Protein AF-A0A925ZBT9-F1 (afdb_monomer_lite)

Secondary structure (DSSP, 8-state):
--S---SSSS-HHHHHHHHHHHHHHHHHHIIIIIS--HHHHHHHHHHHHHHHHHHHHGGGHHHHHHHHHHHHHHHHHHHHHHHHHT----THHHHHHHHHHHHHHHHHHHHT--PPTTHHHHHHHHHHHHHHHHHHHHHHHHHHHS---HHHHHHHHHHHHHHHHHHHHHHHHHHHHTTS--S--S--S--

Structure (mmCIF, N/CA/C/O backbone):
data_AF-A0A925ZBT9-F1
#
_entry.id   AF-A0A925ZBT9-F1
#
loop_
_atom_site.group_PDB
_atom_site.id
_atom_site.type_symbol
_atom_site.label_atom_id
_atom_site.label_alt_id
_atom_site.label_comp_id
_atom_site.label_asym_id
_atom_site.label_entity_id
_atom_site.label_seq_id
_atom_site.pdbx_PDB_ins_code
_atom_site.Cartn_x
_atom_site.Cartn_y
_atom_site.Cartn_z
_atom_site.occupancy
_atom_site.B_iso_or_equiv
_atom_site.auth_seq_id
_atom_site.auth_comp_id
_atom_site.auth_asym_id
_atom_site.auth_atom_id
_atom_site.pdbx_PDB_model_num
ATOM 1 N N . MET A 1 1 ? -18.932 -15.661 3.979 1.00 35.34 1 MET A N 1
ATOM 2 C CA . MET A 1 1 ? -19.175 -15.405 5.419 1.00 35.34 1 MET A CA 1
ATOM 3 C C . MET A 1 1 ? -18.925 -13.927 5.749 1.00 35.34 1 MET A C 1
ATOM 5 O O . MET A 1 1 ? -17.814 -13.567 6.089 1.00 35.34 1 MET A O 1
ATOM 9 N N . SER A 1 2 ? -19.915 -13.043 5.580 1.00 39.94 2 SER A N 1
ATOM 10 C CA . SER A 1 2 ? -19.805 -11.594 5.912 1.00 39.94 2 SER A CA 1
ATOM 11 C C . SER A 1 2 ? -21.159 -10.988 6.358 1.00 39.94 2 SER A C 1
ATOM 13 O O . SER A 1 2 ? -21.307 -9.790 6.610 1.00 39.94 2 SER A O 1
ATOM 15 N N . LEU A 1 3 ? -22.186 -11.841 6.455 1.00 39.41 3 LEU A N 1
ATOM 16 C CA . LEU A 1 3 ? -23.592 -11.451 6.584 1.00 39.41 3 LEU A CA 1
ATOM 17 C C . LEU A 1 3 ? -24.139 -11.554 8.020 1.00 39.41 3 LEU A C 1
ATOM 19 O O . LEU A 1 3 ? -25.287 -11.205 8.249 1.00 39.41 3 LEU A O 1
ATOM 23 N N . LEU A 1 4 ? -23.319 -11.978 8.987 1.00 45.75 4 LEU A N 1
ATOM 24 C CA . LEU A 1 4 ? -23.717 -12.210 10.381 1.00 45.75 4 LEU A CA 1
ATOM 25 C C . LEU A 1 4 ? -22.779 -11.481 11.355 1.00 45.75 4 LEU A C 1
ATOM 27 O O . LEU A 1 4 ? -22.043 -12.114 12.102 1.00 45.75 4 LEU A O 1
ATOM 31 N N . ILE A 1 5 ? -22.763 -10.146 11.333 1.00 51.50 5 ILE A N 1
ATOM 32 C CA . ILE A 1 5 ? -22.058 -9.354 12.356 1.00 51.50 5 ILE A CA 1
ATOM 33 C C . ILE A 1 5 ? -23.068 -8.409 13.006 1.00 51.50 5 ILE A C 1
ATOM 35 O O . ILE A 1 5 ? -23.563 -7.472 12.378 1.00 51.50 5 ILE A O 1
ATOM 39 N N . GLY A 1 6 ? -23.420 -8.754 14.247 1.00 37.28 6 GLY A N 1
ATOM 40 C CA . GLY A 1 6 ? -24.373 -8.064 15.109 1.00 37.28 6 GLY A CA 1
ATOM 41 C C . GLY A 1 6 ? -23.876 -6.699 15.587 1.00 37.28 6 GLY A C 1
ATOM 42 O O . GLY A 1 6 ? -22.683 -6.410 15.614 1.00 37.28 6 GLY A O 1
ATOM 43 N N . LYS A 1 7 ? -24.845 -5.845 15.922 1.00 45.00 7 LYS A N 1
ATOM 44 C CA . LYS A 1 7 ? -24.680 -4.457 16.367 1.00 45.00 7 LYS A CA 1
ATOM 45 C C . LYS A 1 7 ? -23.950 -4.347 17.717 1.00 45.00 7 LYS A C 1
ATOM 47 O O . LYS A 1 7 ? -24.318 -5.041 18.655 1.00 45.00 7 LYS A O 1
ATOM 52 N N . ALA A 1 8 ? -23.097 -3.313 17.788 1.00 47.97 8 ALA A N 1
ATOM 53 C CA . ALA A 1 8 ? -22.549 -2.616 18.966 1.00 47.97 8 ALA A CA 1
ATOM 54 C C . ALA A 1 8 ? -21.347 -3.289 19.660 1.00 47.97 8 ALA A C 1
ATOM 56 O O . ALA A 1 8 ? -21.514 -3.977 20.657 1.00 47.97 8 ALA A O 1
ATOM 57 N N . ASN A 1 9 ? -20.114 -3.101 19.166 1.00 48.12 9 ASN A N 1
ATOM 58 C CA . ASN A 1 9 ? -19.293 -1.892 19.430 1.00 48.12 9 ASN A CA 1
ATOM 59 C C . ASN A 1 9 ? -18.437 -1.381 18.242 1.00 48.12 9 ASN A C 1
ATOM 61 O O . ASN A 1 9 ? -17.629 -0.462 18.393 1.00 48.12 9 ASN A O 1
ATOM 65 N N . LEU A 1 10 ? -18.617 -1.946 17.047 1.00 59.22 10 LEU A N 1
ATOM 66 C CA . LEU A 1 10 ? -18.033 -1.446 15.797 1.00 59.22 10 LEU A CA 1
ATOM 67 C C . LEU A 1 10 ? -19.082 -0.635 15.027 1.00 59.22 10 LEU A C 1
ATOM 69 O O . LEU A 1 10 ? -20.218 -1.076 14.842 1.00 59.22 10 LEU A O 1
ATOM 73 N N . GLY A 1 11 ? -18.723 0.573 14.588 1.00 71.94 11 GLY A N 1
ATOM 74 C CA . GLY A 1 11 ? -19.635 1.420 13.820 1.00 71.94 11 GLY A CA 1
ATOM 75 C C . GLY A 1 11 ? -19.997 0.780 12.475 1.00 71.94 11 GLY A C 1
ATOM 76 O O . GLY A 1 11 ? -19.139 0.205 11.813 1.00 71.94 11 GLY A O 1
ATOM 77 N N . LEU A 1 12 ? -21.246 0.935 12.022 1.00 78.56 12 LEU A N 1
ATOM 78 C CA . LEU A 1 12 ? -21.703 0.482 10.693 1.00 78.56 12 LEU A CA 1
ATOM 79 C C . LEU A 1 12 ? -20.775 0.951 9.555 1.00 78.56 12 LEU A C 1
ATOM 81 O O . LEU A 1 12 ? -20.549 0.227 8.589 1.00 78.56 12 LEU A O 1
ATOM 85 N N . GLN A 1 13 ? -20.203 2.148 9.697 1.00 82.00 13 GLN A N 1
ATOM 86 C CA . GLN A 1 13 ? -19.224 2.698 8.761 1.00 82.00 13 GLN A CA 1
ATOM 87 C C . GLN A 1 13 ? -17.921 1.881 8.713 1.00 82.00 13 GLN A C 1
ATOM 89 O O . GLN A 1 13 ? -17.405 1.652 7.624 1.00 82.00 13 GLN A O 1
ATOM 94 N N . ASP A 1 14 ? -17.421 1.393 9.855 1.00 86.81 14 ASP A N 1
ATOM 95 C CA . ASP A 1 14 ? -16.216 0.551 9.922 1.00 86.81 14 ASP A CA 1
ATOM 96 C C . ASP A 1 14 ? -16.414 -0.758 9.155 1.00 86.81 14 ASP A C 1
ATOM 98 O O . ASP A 1 14 ? -15.591 -1.130 8.319 1.00 86.81 14 ASP A O 1
ATOM 102 N N . LEU A 1 15 ? -17.554 -1.413 9.390 1.00 88.00 15 LEU A N 1
ATOM 103 C CA . LEU A 1 15 ? -17.909 -2.665 8.728 1.00 88.00 15 LEU A CA 1
ATOM 104 C C . LEU A 1 15 ? -18.068 -2.484 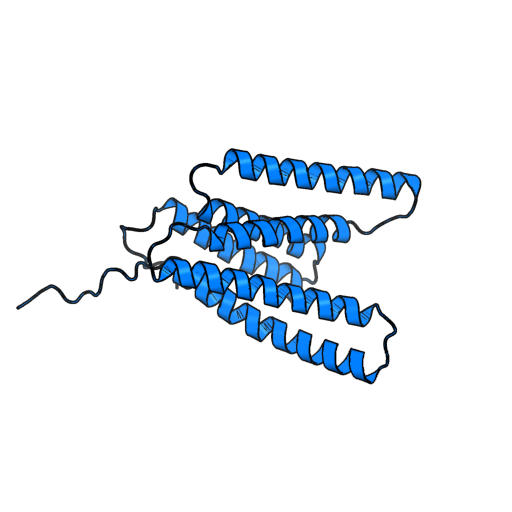7.219 1.00 88.00 15 LEU A C 1
ATOM 106 O O . LEU A 1 15 ? -17.611 -3.327 6.448 1.00 88.00 15 LEU A O 1
ATOM 110 N N . ASN A 1 16 ? -18.690 -1.388 6.786 1.00 90.12 16 ASN A N 1
ATOM 111 C CA . ASN A 1 16 ? -18.841 -1.093 5.365 1.00 90.12 16 ASN A CA 1
ATOM 112 C C . ASN A 1 16 ? -17.486 -0.831 4.697 1.00 90.12 16 ASN A C 1
ATOM 114 O O . ASN A 1 16 ? -17.240 -1.361 3.616 1.00 90.12 16 ASN A O 1
ATOM 118 N N . LEU A 1 17 ? -16.587 -0.087 5.351 1.00 92.50 17 LEU A N 1
ATOM 119 C CA . LEU A 1 17 ? -15.226 0.139 4.853 1.00 92.50 17 LEU A CA 1
ATOM 120 C C . LEU A 1 17 ? -14.410 -1.157 4.809 1.00 92.50 17 LEU A C 1
ATOM 122 O O . LEU A 1 17 ? -13.694 -1.383 3.840 1.00 92.50 17 LEU A O 1
ATOM 126 N N . LEU A 1 18 ? -14.544 -2.041 5.803 1.00 93.81 18 LEU A N 1
ATOM 127 C CA . LEU A 1 18 ? -13.900 -3.357 5.777 1.00 93.81 18 LEU A CA 1
ATOM 128 C C . LEU A 1 18 ? -14.396 -4.202 4.598 1.00 93.81 18 LEU A C 1
ATOM 130 O O . LEU A 1 18 ? -13.587 -4.743 3.847 1.00 93.81 18 LEU A O 1
ATOM 134 N N . LYS A 1 19 ? -15.717 -4.305 4.416 1.00 94.25 19 LYS A N 1
ATOM 135 C CA . LYS A 1 19 ? -16.311 -5.061 3.302 1.00 94.25 19 LYS A CA 1
ATOM 136 C C . LYS A 1 19 ? -15.866 -4.506 1.954 1.00 94.25 19 LYS A C 1
ATOM 138 O O . LYS A 1 19 ? -15.517 -5.284 1.073 1.00 94.25 19 LYS A O 1
ATOM 143 N N . LEU A 1 20 ? -15.841 -3.180 1.820 1.00 95.69 20 LEU A N 1
ATOM 144 C CA . LEU A 1 20 ? -15.348 -2.506 0.624 1.00 95.69 20 LEU A CA 1
ATOM 145 C C . LEU A 1 20 ? -13.866 -2.813 0.381 1.00 95.69 20 LEU A C 1
ATOM 147 O O . LEU A 1 20 ? -13.509 -3.173 -0.734 1.00 95.69 20 LEU A O 1
ATOM 151 N N . GLY A 1 21 ? -13.024 -2.730 1.415 1.00 96.00 21 GLY A N 1
ATOM 152 C CA . GLY A 1 21 ? -11.598 -3.047 1.324 1.00 96.00 21 GLY A CA 1
ATOM 153 C C . GLY A 1 21 ? -11.356 -4.476 0.841 1.00 96.00 21 GLY A C 1
ATOM 154 O O . GLY A 1 21 ? -10.643 -4.670 -0.134 1.00 96.00 21 GLY A O 1
ATOM 155 N N . LEU A 1 22 ? -12.021 -5.463 1.448 1.00 96.25 22 LEU A N 1
ATOM 156 C CA . LEU A 1 22 ? -11.909 -6.874 1.049 1.00 96.25 22 LEU A CA 1
ATOM 157 C C . LEU A 1 22 ? -12.433 -7.135 -0.368 1.00 96.25 22 LEU A C 1
ATOM 159 O O . LEU A 1 22 ? -11.843 -7.914 -1.112 1.00 96.25 22 LEU A O 1
ATOM 163 N N . PHE A 1 23 ? -13.537 -6.491 -0.748 1.00 97.31 23 PHE A N 1
ATOM 164 C CA . PHE A 1 23 ? -14.084 -6.602 -2.098 1.00 97.31 23 PHE A CA 1
ATOM 165 C C . PHE A 1 23 ? -13.114 -6.038 -3.142 1.00 97.31 23 PHE A C 1
ATOM 167 O O . PHE A 1 23 ? -12.828 -6.702 -4.135 1.00 97.31 23 PHE A O 1
ATOM 174 N N . LEU A 1 24 ? -12.562 -4.848 -2.892 1.00 97.12 24 LEU A N 1
ATOM 175 C CA . LEU A 1 24 ? -11.559 -4.233 -3.761 1.00 97.12 24 LEU A CA 1
ATOM 176 C C . LEU A 1 24 ? -10.281 -5.074 -3.838 1.00 97.12 24 LEU A C 1
ATOM 178 O O . LEU A 1 24 ? -9.733 -5.207 -4.926 1.00 97.12 24 LEU A O 1
ATOM 182 N N . THR A 1 25 ? -9.843 -5.684 -2.732 1.00 96.50 25 THR A N 1
ATOM 183 C CA . THR A 1 25 ? -8.711 -6.623 -2.727 1.00 96.50 25 THR A CA 1
ATOM 184 C C . THR A 1 25 ? -8.982 -7.810 -3.643 1.00 96.50 25 THR A C 1
ATOM 186 O O . THR A 1 25 ? -8.157 -8.132 -4.487 1.00 96.50 25 THR A O 1
ATOM 189 N N . CYS A 1 26 ? -10.164 -8.421 -3.540 1.00 95.75 26 CYS A N 1
ATOM 190 C CA . CYS A 1 26 ? -10.541 -9.541 -4.399 1.00 95.75 26 CYS A CA 1
ATOM 191 C C . CYS A 1 26 ? -10.560 -9.146 -5.885 1.00 95.75 26 CYS A C 1
ATOM 193 O O . CYS A 1 26 ? -10.084 -9.905 -6.726 1.00 95.75 26 CYS A O 1
ATOM 195 N N . LEU A 1 27 ? -11.054 -7.947 -6.214 1.00 96.25 27 LEU A N 1
ATOM 196 C CA . LEU A 1 27 ? -10.990 -7.423 -7.581 1.00 96.25 27 LEU A CA 1
ATOM 197 C C . LEU A 1 27 ? -9.548 -7.167 -8.040 1.00 96.25 27 LEU A C 1
ATOM 199 O O . LEU A 1 27 ? -9.210 -7.491 -9.176 1.00 96.25 27 LEU A O 1
ATOM 203 N N . ALA A 1 28 ? -8.700 -6.615 -7.170 1.00 95.69 28 ALA A N 1
ATOM 204 C CA . ALA A 1 28 ? -7.293 -6.367 -7.466 1.00 95.69 28 ALA A CA 1
ATOM 205 C C . ALA A 1 28 ? -6.546 -7.678 -7.756 1.00 95.69 28 ALA A C 1
ATOM 207 O O . ALA A 1 28 ? -5.864 -7.77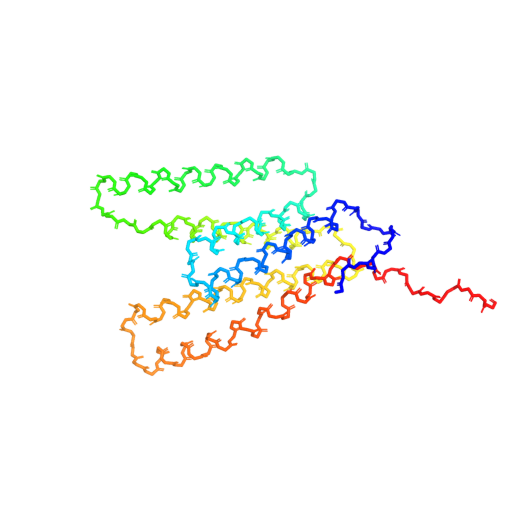9 -8.778 1.00 95.69 28 ALA A O 1
ATOM 208 N N . ASP A 1 29 ? -6.745 -8.699 -6.919 1.00 93.94 29 ASP A N 1
ATOM 209 C CA . ASP A 1 29 ? -6.189 -10.041 -7.112 1.00 93.94 29 ASP A CA 1
ATOM 210 C C . ASP A 1 29 ? -6.649 -10.659 -8.427 1.00 93.94 29 ASP A C 1
ATOM 212 O O . ASP A 1 29 ? -5.849 -11.234 -9.160 1.00 93.94 29 ASP A O 1
ATOM 216 N N . LEU A 1 30 ? -7.935 -10.524 -8.753 1.00 93.38 30 LEU A N 1
ATOM 217 C CA . LEU A 1 30 ? -8.506 -11.035 -9.994 1.00 93.38 30 LEU A CA 1
ATOM 218 C C . LEU A 1 30 ? -7.838 -10.361 -11.205 1.00 93.38 30 LEU A C 1
ATOM 220 O O . LEU A 1 30 ? -7.413 -11.043 -12.140 1.00 93.38 30 LEU A O 1
ATOM 224 N N . CYS A 1 31 ? -7.654 -9.038 -11.162 1.00 92.88 31 CYS A N 1
ATOM 225 C CA . CYS A 1 31 ? -6.927 -8.305 -12.197 1.00 92.88 31 CYS A CA 1
ATOM 226 C C . CYS A 1 31 ? -5.465 -8.752 -12.331 1.00 92.88 31 CYS A C 1
ATOM 228 O O . CYS A 1 31 ? -5.001 -8.915 -13.459 1.00 92.88 31 CYS A O 1
ATOM 230 N N . LEU A 1 32 ? -4.740 -8.945 -11.223 1.00 90.69 32 LEU A N 1
ATOM 231 C CA . LEU A 1 32 ? -3.321 -9.321 -11.261 1.00 90.69 32 LEU A CA 1
ATOM 232 C C . LEU A 1 32 ? -3.097 -10.783 -11.650 1.00 90.69 32 LEU A C 1
ATOM 234 O O . LEU A 1 32 ? -2.242 -11.061 -12.485 1.00 90.69 32 LEU A O 1
ATOM 238 N N . ILE A 1 33 ? -3.838 -11.711 -11.046 1.00 89.75 33 ILE A N 1
ATOM 239 C CA . ILE A 1 33 ? -3.582 -13.151 -11.158 1.00 89.75 33 ILE A CA 1
ATOM 240 C C . ILE A 1 33 ? -4.272 -13.740 -12.388 1.00 89.75 33 ILE A C 1
ATOM 242 O O . ILE A 1 33 ? -3.657 -14.521 -13.108 1.00 89.75 33 ILE A O 1
ATOM 246 N N . LEU A 1 34 ? -5.540 -13.390 -12.636 1.00 90.06 34 LEU A N 1
ATOM 247 C CA . LEU A 1 34 ? -6.327 -14.012 -13.708 1.00 90.06 34 LEU A CA 1
ATOM 248 C C . LEU A 1 34 ? -6.247 -13.237 -15.020 1.00 90.06 34 LEU A C 1
ATOM 250 O O . LEU A 1 34 ? -6.108 -13.847 -16.077 1.00 90.06 34 LEU A O 1
ATOM 254 N N . PHE A 1 35 ? -6.319 -11.907 -14.966 1.00 89.88 35 PHE A N 1
ATOM 255 C CA . PHE A 1 35 ? -6.296 -11.082 -16.178 1.00 89.88 35 PHE A CA 1
ATOM 256 C C . PHE A 1 35 ? -4.916 -10.530 -16.540 1.00 89.88 35 PHE A C 1
ATOM 258 O O . PHE A 1 35 ? -4.785 -9.909 -17.593 1.00 89.88 35 PHE A O 1
ATOM 265 N N . ASN A 1 36 ? -3.898 -10.726 -15.693 1.00 89.25 36 ASN A N 1
ATOM 266 C CA . ASN A 1 36 ? -2.543 -10.189 -15.874 1.00 89.25 36 ASN A CA 1
ATOM 267 C C . ASN A 1 36 ? -2.519 -8.671 -16.192 1.00 89.25 36 ASN A C 1
ATOM 269 O O . ASN A 1 36 ? -1.639 -8.157 -16.881 1.00 89.25 36 ASN A O 1
ATOM 273 N N . CYS A 1 37 ? -3.520 -7.937 -15.697 1.00 90.94 37 CYS A N 1
ATOM 274 C CA . CYS A 1 37 ? -3.722 -6.510 -15.934 1.00 90.94 37 CYS A CA 1
ATOM 275 C C . CYS A 1 37 ? -3.030 -5.694 -14.833 1.00 90.94 37 CYS A C 1
ATOM 277 O O . CYS A 1 37 ? -3.689 -5.064 -14.000 1.00 90.94 37 CYS A O 1
ATOM 279 N N . LEU A 1 38 ? -1.693 -5.713 -14.834 1.00 90.81 38 LEU A N 1
ATOM 280 C CA . LEU A 1 38 ? -0.829 -5.144 -13.787 1.00 90.81 38 LEU A CA 1
ATOM 281 C C . LEU A 1 38 ? -1.191 -3.705 -13.353 1.00 90.81 38 LEU A C 1
ATOM 283 O O . LEU A 1 38 ? -1.435 -3.507 -12.160 1.00 90.81 38 LEU A O 1
ATOM 287 N N . PRO A 1 39 ? -1.310 -2.706 -14.256 1.00 92.31 39 PRO A N 1
ATOM 288 C CA . PRO A 1 39 ? -1.610 -1.329 -13.849 1.00 92.31 39 PRO A CA 1
ATOM 289 C C . PRO A 1 39 ? -2.956 -1.192 -13.129 1.00 92.31 39 PRO A C 1
ATOM 291 O O . PRO A 1 39 ? -3.064 -0.472 -12.139 1.00 92.31 39 PRO A O 1
ATOM 294 N N . HIS A 1 40 ? -3.975 -1.920 -13.594 1.00 93.69 40 HIS A N 1
ATOM 295 C CA . HIS A 1 40 ? -5.318 -1.886 -13.017 1.00 93.69 40 HIS A CA 1
ATOM 296 C C . HIS A 1 40 ? -5.348 -2.546 -11.639 1.00 93.69 40 HIS A C 1
ATOM 298 O O . HIS A 1 40 ? -5.945 -2.000 -10.714 1.00 93.69 40 HIS A O 1
ATOM 304 N N . GLY A 1 41 ? -4.665 -3.683 -11.482 1.00 95.12 41 GLY A N 1
ATOM 305 C CA . GLY A 1 41 ? -4.557 -4.359 -10.191 1.00 95.12 41 GLY A CA 1
ATOM 306 C C . GLY A 1 41 ? -3.854 -3.496 -9.142 1.00 95.12 41 GLY A C 1
ATOM 307 O O . GLY A 1 41 ? -4.380 -3.325 -8.044 1.00 95.12 41 GLY A O 1
ATOM 308 N N . ILE A 1 42 ? -2.723 -2.866 -9.485 1.00 95.31 42 ILE A N 1
ATOM 309 C CA . ILE A 1 42 ? -2.016 -1.963 -8.558 1.00 95.31 42 ILE A CA 1
ATOM 310 C C . ILE A 1 42 ? -2.862 -0.719 -8.248 1.00 95.31 42 ILE A C 1
ATOM 312 O O . ILE A 1 42 ? -2.944 -0.305 -7.092 1.00 95.31 42 ILE A O 1
ATOM 316 N N . ALA A 1 43 ? -3.552 -0.145 -9.238 1.00 95.81 43 ALA A N 1
ATOM 317 C CA . ALA A 1 43 ? -4.456 0.982 -9.008 1.00 95.81 43 ALA A CA 1
ATOM 318 C C . ALA A 1 43 ? -5.610 0.619 -8.052 1.00 95.81 43 ALA A C 1
ATOM 320 O O . ALA A 1 43 ? -5.929 1.394 -7.147 1.00 95.81 43 ALA A O 1
ATOM 321 N N . LEU A 1 44 ? -6.201 -0.572 -8.195 1.00 97.06 44 LEU A N 1
ATOM 322 C CA . LEU A 1 44 ? -7.197 -1.086 -7.251 1.00 97.06 44 LEU A CA 1
ATOM 323 C C . LEU A 1 44 ? -6.594 -1.280 -5.857 1.00 97.06 44 LEU A C 1
ATOM 325 O O . LEU A 1 44 ? -7.215 -0.893 -4.868 1.00 97.06 44 LEU A O 1
ATOM 329 N N . PHE A 1 45 ? -5.363 -1.783 -5.760 1.00 97.00 45 PHE A N 1
ATOM 330 C CA . PHE A 1 45 ? -4.663 -1.890 -4.483 1.00 97.00 45 PHE A CA 1
ATOM 331 C C . PHE A 1 45 ? -4.409 -0.531 -3.818 1.00 97.00 45 PHE A C 1
ATOM 333 O O . PHE A 1 45 ? -4.535 -0.424 -2.599 1.00 97.00 45 PHE A O 1
ATOM 340 N N . CYS A 1 46 ? -4.166 0.546 -4.569 1.00 97.06 46 CYS A N 1
ATOM 341 C CA . CYS A 1 46 ? -4.149 1.895 -3.993 1.00 97.06 46 CYS A CA 1
ATOM 342 C C . CYS A 1 46 ? -5.488 2.229 -3.313 1.00 97.06 46 CYS A C 1
ATOM 344 O O . CYS A 1 46 ? -5.504 2.713 -2.179 1.00 97.06 46 CYS A O 1
ATOM 346 N N . LEU A 1 47 ? -6.618 1.921 -3.962 1.00 97.19 47 LEU A N 1
ATOM 347 C CA . LEU A 1 47 ? -7.952 2.136 -3.386 1.00 97.19 47 LEU A CA 1
ATOM 348 C C . LEU A 1 47 ? -8.192 1.272 -2.141 1.00 97.19 47 LEU A C 1
ATOM 350 O O . LEU A 1 47 ? -8.761 1.764 -1.163 1.00 97.19 47 LEU A O 1
ATOM 354 N N . VAL A 1 48 ? -7.716 0.023 -2.134 1.00 97.25 48 VAL A N 1
ATOM 355 C CA . VAL A 1 48 ? -7.730 -0.857 -0.951 1.00 97.25 48 VAL A CA 1
ATOM 356 C C . VAL A 1 48 ? -7.019 -0.182 0.222 1.00 97.25 48 VAL A C 1
ATOM 358 O O . VAL A 1 48 ? -7.596 -0.039 1.302 1.00 97.25 48 VAL A O 1
ATOM 361 N N . GLN A 1 49 ? -5.790 0.299 0.016 1.00 97.12 49 GLN A N 1
ATOM 362 C CA . GLN A 1 49 ? -4.986 0.890 1.090 1.00 97.12 49 GLN A CA 1
ATOM 363 C C . GLN A 1 49 ? -5.546 2.226 1.589 1.00 97.12 49 GLN A C 1
ATOM 365 O O . GLN A 1 49 ? -5.491 2.516 2.791 1.00 97.12 49 GLN A O 1
ATOM 370 N N . ILE A 1 50 ? -6.144 3.026 0.703 1.00 95.50 50 ILE A N 1
ATOM 371 C CA . ILE A 1 50 ? -6.884 4.234 1.090 1.00 95.50 50 ILE A CA 1
ATOM 372 C C . ILE A 1 50 ? -8.093 3.848 1.946 1.00 95.50 50 ILE A C 1
ATOM 374 O O . ILE A 1 50 ? -8.291 4.428 3.014 1.00 95.50 50 ILE A O 1
ATOM 378 N N . THR A 1 51 ? -8.858 2.834 1.535 1.00 94.81 51 THR A N 1
ATOM 379 C CA . THR A 1 51 ? -10.031 2.344 2.275 1.00 94.81 51 THR A CA 1
ATOM 380 C C . THR A 1 51 ? -9.647 1.869 3.677 1.00 94.81 51 THR A C 1
ATOM 382 O O . THR A 1 51 ? -10.273 2.276 4.658 1.00 94.81 51 THR A O 1
ATOM 385 N N . TYR A 1 52 ? -8.567 1.092 3.808 1.00 94.06 52 TYR A N 1
ATOM 386 C CA . TYR A 1 52 ? -8.048 0.686 5.117 1.00 94.06 52 TYR A CA 1
ATOM 387 C C . TYR A 1 52 ? -7.556 1.871 5.950 1.00 94.06 52 TYR A C 1
ATOM 389 O O . TYR A 1 52 ? -7.854 1.956 7.140 1.00 94.06 52 TYR A O 1
ATOM 397 N N . SER A 1 53 ? -6.869 2.837 5.342 1.00 92.56 53 SER A N 1
ATOM 398 C CA . SER A 1 53 ? -6.436 4.042 6.057 1.00 92.56 53 SER A CA 1
ATOM 399 C C . SER A 1 53 ? -7.626 4.835 6.606 1.00 92.56 53 SER A C 1
ATOM 401 O O . SER A 1 53 ? -7.603 5.252 7.768 1.00 92.56 53 SER A O 1
ATOM 403 N N . LEU A 1 54 ? -8.682 5.013 5.803 1.00 90.88 54 LEU A N 1
ATOM 404 C CA . LEU A 1 54 ? -9.925 5.679 6.209 1.00 90.88 54 LEU A CA 1
ATOM 405 C C . LEU A 1 54 ? -10.589 4.960 7.380 1.00 90.88 54 LEU A C 1
ATOM 407 O O . LEU A 1 54 ? -10.982 5.613 8.348 1.00 90.88 54 LEU A O 1
ATOM 411 N N . ARG A 1 55 ? -10.642 3.627 7.316 1.00 90.38 55 ARG A N 1
ATOM 412 C CA . ARG A 1 55 ? -11.194 2.779 8.372 1.00 90.38 55 ARG A CA 1
ATOM 413 C C . ARG A 1 55 ? -10.527 3.052 9.728 1.00 90.38 55 ARG A C 1
ATOM 415 O O . ARG A 1 55 ? -11.215 3.208 10.730 1.00 90.38 55 ARG A O 1
ATOM 422 N N . TYR A 1 56 ? -9.201 3.194 9.763 1.00 86.50 56 TYR A N 1
ATOM 423 C CA . TYR A 1 56 ? -8.446 3.278 11.023 1.00 86.50 56 TYR A CA 1
ATOM 424 C C . TYR A 1 56 ? -8.333 4.687 11.621 1.00 86.50 56 TYR A C 1
ATOM 426 O O . TYR A 1 56 ? -8.115 4.824 12.828 1.00 86.50 56 TYR A O 1
ATOM 434 N N . LYS A 1 57 ? -8.430 5.743 10.802 1.00 74.94 57 LYS A N 1
ATOM 435 C CA . LYS A 1 57 ? -8.066 7.117 11.210 1.00 74.94 57 LYS A CA 1
ATOM 436 C C . LYS A 1 57 ? -9.249 7.996 11.634 1.00 74.94 57 LYS A C 1
ATOM 438 O O . LYS A 1 57 ? -9.013 9.081 12.165 1.00 74.94 57 LYS A O 1
ATOM 443 N N . GLY A 1 58 ? -10.492 7.543 11.447 1.00 67.56 58 GLY A N 1
ATOM 444 C CA . GLY A 1 58 ? -11.703 8.164 12.002 1.00 67.56 58 GLY A CA 1
ATOM 445 C C . GLY A 1 58 ? -11.899 9.645 11.639 1.00 67.56 58 GLY A C 1
ATOM 446 O O . GLY A 1 58 ? -12.470 9.966 10.606 1.00 67.56 58 GLY A O 1
ATOM 447 N N . THR A 1 59 ? -11.456 10.565 12.501 1.00 60.44 59 THR A N 1
ATOM 448 C CA . THR A 1 59 ? -11.799 12.002 12.462 1.00 60.44 59 THR A CA 1
ATOM 449 C C . THR A 1 59 ? -10.955 12.853 11.507 1.00 60.44 59 THR A C 1
ATOM 451 O O . THR A 1 59 ? -11.397 13.919 11.090 1.00 60.44 59 THR A O 1
ATOM 454 N N . HIS A 1 60 ? -9.754 12.408 11.122 1.00 74.12 60 HIS A N 1
ATOM 455 C CA . HIS A 1 60 ? -8.840 13.178 10.256 1.00 74.12 60 HIS A CA 1
ATOM 456 C C . HIS A 1 60 ? -8.807 12.672 8.802 1.00 74.12 60 HIS A C 1
ATOM 458 O O . HIS A 1 60 ? -7.773 12.731 8.130 1.00 74.12 60 HIS A O 1
ATOM 464 N N . THR A 1 61 ? -9.934 12.157 8.307 1.00 81.31 61 THR A N 1
ATOM 465 C CA . THR A 1 61 ? -10.071 11.550 6.970 1.00 81.31 61 THR A CA 1
ATOM 466 C C . THR A 1 61 ? -9.819 12.543 5.839 1.00 81.31 61 THR A C 1
ATOM 468 O O . THR A 1 61 ? -9.067 12.230 4.922 1.00 81.31 61 THR A O 1
ATOM 471 N N . ILE A 1 62 ? -10.346 13.769 5.927 1.00 85.38 62 ILE A N 1
ATOM 472 C CA . ILE A 1 62 ? -10.170 14.792 4.879 1.00 85.38 62 ILE A CA 1
ATOM 473 C C . ILE A 1 62 ? -8.694 15.168 4.704 1.00 85.38 62 ILE A C 1
ATOM 475 O O . ILE A 1 62 ? -8.207 15.247 3.578 1.00 85.38 62 ILE A O 1
ATOM 479 N N . LEU A 1 63 ? -7.961 15.377 5.804 1.00 88.31 63 LEU A N 1
ATOM 480 C CA . LEU A 1 63 ? -6.538 15.726 5.743 1.00 88.31 63 LEU A CA 1
ATOM 481 C C . LEU A 1 63 ? -5.711 14.590 5.126 1.00 88.31 63 LEU A C 1
ATOM 483 O O . LEU A 1 63 ? -4.812 14.840 4.330 1.00 88.31 63 LEU A O 1
ATOM 487 N N . MET A 1 64 ? -6.040 13.342 5.463 1.00 89.06 64 MET A N 1
ATOM 488 C CA . MET A 1 64 ? -5.395 12.167 4.879 1.00 89.06 64 MET A CA 1
ATOM 489 C C . MET A 1 64 ? -5.669 12.055 3.375 1.00 89.06 64 MET A C 1
ATOM 491 O O . MET A 1 64 ? -4.728 11.865 2.611 1.00 89.06 64 MET A O 1
ATOM 495 N N . LEU A 1 65 ? -6.923 12.224 2.943 1.00 91.81 65 LEU A N 1
ATOM 496 C CA . LEU A 1 65 ? -7.286 12.194 1.523 1.00 91.81 65 LEU A CA 1
ATOM 497 C C . LEU A 1 65 ? -6.597 13.311 0.737 1.00 91.81 65 LEU A C 1
ATOM 499 O O . LEU A 1 65 ? -6.081 13.055 -0.346 1.00 91.81 65 LEU A O 1
ATOM 503 N N . LYS A 1 66 ? -6.510 14.522 1.303 1.00 92.81 66 LYS A N 1
ATOM 504 C CA . LYS A 1 66 ? -5.719 15.618 0.721 1.00 92.81 66 LYS A CA 1
ATOM 505 C C . LYS A 1 66 ? -4.240 15.251 0.603 1.00 92.81 66 LYS A C 1
ATOM 507 O O . LYS A 1 66 ? -3.633 15.549 -0.417 1.00 92.81 66 LYS A O 1
ATOM 512 N N . GLY A 1 67 ? -3.679 14.582 1.611 1.00 93.31 67 GLY A N 1
ATOM 513 C CA . GLY A 1 67 ? -2.306 14.079 1.578 1.00 93.31 67 GLY A CA 1
ATOM 514 C C . GLY A 1 67 ? -2.077 13.063 0.457 1.00 93.31 67 GLY A C 1
ATOM 515 O O . GLY A 1 67 ? -1.105 13.190 -0.279 1.00 93.31 67 GLY A O 1
ATOM 516 N N . PHE A 1 68 ? -2.990 12.105 0.272 1.00 94.94 68 PHE A N 1
ATOM 517 C CA . PHE A 1 68 ? -2.910 11.154 -0.841 1.00 94.94 68 PHE A CA 1
ATOM 518 C C . PHE A 1 68 ? -3.088 11.826 -2.201 1.00 94.94 68 PHE A C 1
ATOM 520 O O . PHE A 1 68 ? -2.321 11.539 -3.113 1.00 94.94 68 PHE A O 1
ATOM 527 N N . ALA A 1 69 ? -4.041 12.751 -2.332 1.00 95.12 69 ALA A N 1
ATOM 5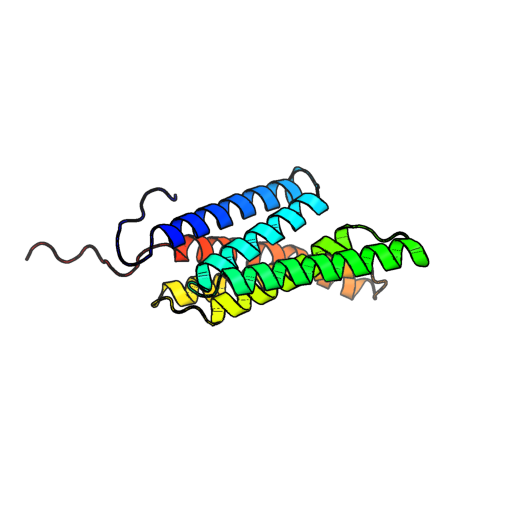28 C CA . ALA A 1 69 ? -4.230 13.506 -3.565 1.00 95.12 69 ALA A CA 1
ATOM 529 C C . ALA A 1 69 ? -2.973 14.311 -3.923 1.00 95.12 69 ALA A C 1
ATOM 531 O O . ALA A 1 69 ? -2.520 14.242 -5.059 1.00 95.12 69 ALA A O 1
ATOM 532 N N . LEU A 1 70 ? -2.369 15.000 -2.947 1.00 96.12 70 LEU A N 1
ATOM 533 C CA . LEU A 1 70 ? -1.125 15.749 -3.134 1.00 96.12 70 LEU A CA 1
ATOM 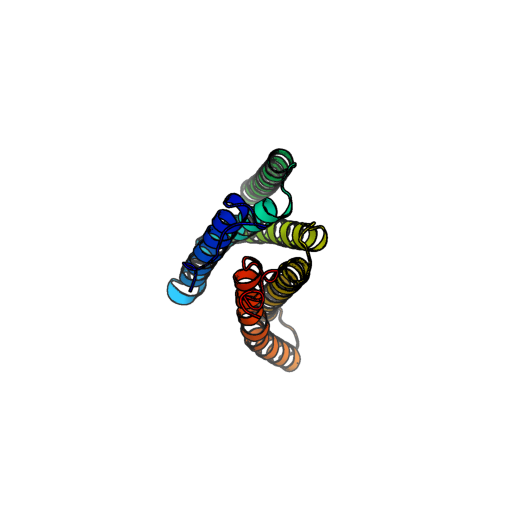534 C C . LEU A 1 70 ? 0.052 14.832 -3.495 1.00 96.12 70 LEU A C 1
ATOM 536 O O . LEU A 1 70 ? 0.844 15.160 -4.373 1.00 96.12 70 LEU A O 1
ATOM 540 N N . ALA A 1 71 ? 0.177 13.680 -2.833 1.00 96.19 71 ALA A N 1
ATOM 541 C CA . ALA A 1 71 ? 1.221 12.711 -3.151 1.00 96.19 71 ALA A CA 1
ATOM 542 C C . ALA A 1 71 ? 1.069 12.192 -4.588 1.00 96.19 71 ALA A C 1
ATOM 544 O O . ALA A 1 71 ? 2.043 12.180 -5.337 1.00 96.19 71 ALA A O 1
ATOM 545 N N . PHE A 1 72 ? -0.151 11.828 -4.994 1.00 96.44 72 PHE A N 1
ATOM 546 C CA . PHE A 1 72 ? -0.432 11.371 -6.352 1.00 96.44 72 PHE A CA 1
ATOM 547 C C . PHE A 1 72 ? -0.133 12.455 -7.391 1.00 96.44 72 PHE A C 1
ATOM 549 O O . PHE A 1 72 ? 0.563 12.182 -8.366 1.00 96.44 72 PHE A O 1
ATOM 556 N N . THR A 1 73 ? -0.596 13.692 -7.178 1.00 96.00 73 THR A N 1
ATOM 557 C CA . THR A 1 73 ? -0.345 14.793 -8.119 1.00 96.00 73 THR A CA 1
ATOM 558 C C . THR A 1 73 ? 1.137 15.131 -8.224 1.00 96.00 73 THR A C 1
ATOM 560 O O . THR A 1 73 ? 1.613 15.345 -9.337 1.00 96.00 73 THR A O 1
ATOM 563 N N . CYS A 1 74 ? 1.888 15.123 -7.118 1.00 96.69 74 CYS A N 1
ATOM 564 C CA . CYS A 1 74 ? 3.342 15.308 -7.146 1.00 96.69 74 CYS A CA 1
ATOM 565 C C . CYS A 1 74 ? 4.040 14.206 -7.951 1.00 96.69 74 CYS A C 1
ATOM 567 O O . CYS A 1 74 ? 4.810 14.519 -8.856 1.00 96.69 74 CYS A O 1
ATOM 569 N N . ILE A 1 75 ? 3.758 12.930 -7.661 1.00 96.38 75 ILE A N 1
ATOM 570 C CA . ILE A 1 75 ? 4.381 11.796 -8.368 1.00 96.38 75 ILE A CA 1
ATOM 571 C C . ILE A 1 75 ? 4.047 11.852 -9.858 1.00 96.38 75 ILE A C 1
ATOM 573 O O . ILE A 1 75 ? 4.939 11.726 -10.694 1.00 96.38 75 ILE A O 1
ATOM 577 N N . PHE A 1 76 ? 2.779 12.084 -10.198 1.00 95.19 76 PHE A N 1
ATOM 578 C CA . PHE A 1 76 ? 2.338 12.154 -11.585 1.00 95.19 76 PHE A CA 1
ATOM 579 C C . PHE A 1 76 ? 2.956 13.344 -12.333 1.00 95.19 76 PHE A C 1
ATOM 581 O O . PHE A 1 76 ? 3.375 13.197 -13.477 1.00 95.19 76 PHE A O 1
ATOM 588 N N . SER A 1 77 ? 3.087 14.504 -11.682 1.00 94.31 77 SER A N 1
ATOM 589 C CA . SER A 1 77 ? 3.742 15.673 -12.287 1.00 94.31 77 SER A CA 1
ATOM 590 C C . SER A 1 77 ? 5.225 15.411 -12.555 1.00 94.31 77 SER A C 1
ATOM 592 O O . SER A 1 77 ? 5.709 15.718 -13.641 1.00 94.31 77 SER A O 1
ATOM 594 N N . ILE A 1 78 ? 5.940 14.793 -11.606 1.00 94.19 78 ILE A N 1
ATOM 595 C CA . ILE A 1 78 ? 7.345 14.391 -11.790 1.00 94.19 78 ILE A CA 1
ATOM 596 C C . ILE A 1 78 ? 7.469 13.402 -12.953 1.00 94.19 78 ILE A C 1
ATOM 598 O O . ILE A 1 78 ? 8.339 13.566 -13.805 1.00 94.19 78 ILE A O 1
ATOM 602 N N . TYR A 1 79 ? 6.577 12.413 -13.025 1.00 94.31 79 TYR A N 1
ATOM 603 C CA . TYR A 1 79 ? 6.527 11.458 -14.131 1.00 94.31 79 TYR A CA 1
ATOM 604 C C . TYR A 1 79 ? 6.360 12.150 -15.490 1.00 94.31 79 TYR A C 1
ATOM 606 O O . TYR A 1 79 ? 7.134 11.875 -16.403 1.00 94.31 79 TYR A O 1
ATOM 614 N N . LEU A 1 80 ? 5.417 13.092 -15.620 1.00 92.75 80 LEU A N 1
ATOM 615 C CA . LEU A 1 80 ? 5.219 13.840 -16.866 1.00 92.75 80 LEU A CA 1
ATOM 616 C C . LEU A 1 80 ? 6.465 14.639 -17.265 1.00 92.75 80 LEU A C 1
ATOM 618 O O . LEU A 1 80 ? 6.829 14.646 -18.439 1.00 92.75 80 LEU A O 1
ATOM 622 N N . ILE A 1 81 ? 7.139 15.273 -16.300 1.00 92.75 81 ILE A N 1
ATOM 623 C CA . ILE A 1 81 ? 8.384 16.010 -16.554 1.00 92.75 81 ILE A CA 1
ATOM 624 C C . ILE A 1 81 ? 9.469 15.062 -17.075 1.00 92.75 81 ILE A C 1
ATOM 626 O O . ILE A 1 81 ? 10.112 15.372 -18.077 1.00 92.75 81 ILE A O 1
ATOM 630 N N . ILE A 1 82 ? 9.661 13.900 -16.442 1.00 91.81 82 ILE A N 1
ATOM 631 C CA . ILE A 1 82 ? 10.680 12.922 -16.857 1.00 91.81 82 ILE A CA 1
ATOM 632 C C . ILE A 1 82 ? 10.368 12.360 -18.249 1.00 91.81 82 ILE A C 1
ATOM 634 O O . ILE A 1 82 ? 11.257 12.331 -19.099 1.00 91.81 82 ILE A O 1
ATOM 638 N N . CYS A 1 83 ? 9.117 11.976 -18.513 1.00 90.31 83 CYS A N 1
ATOM 639 C CA . CYS A 1 83 ? 8.714 11.454 -19.821 1.00 90.31 83 CYS A CA 1
ATOM 640 C C . CYS A 1 83 ? 8.847 12.490 -20.940 1.00 90.31 83 CYS A C 1
ATOM 642 O O . CYS A 1 83 ? 9.164 12.127 -22.069 1.00 90.31 83 CYS A O 1
ATOM 644 N N . PHE A 1 84 ? 8.640 13.775 -20.639 1.00 88.56 84 PHE A N 1
ATOM 645 C CA . PHE A 1 84 ? 8.813 14.846 -21.618 1.00 88.56 84 PHE A CA 1
ATOM 646 C C . PHE A 1 84 ? 10.289 15.168 -21.907 1.00 88.56 84 PHE A C 1
ATOM 648 O O . PHE A 1 84 ? 10.608 15.613 -23.006 1.00 88.56 84 PHE A O 1
ATOM 655 N N . THR A 1 85 ? 11.192 14.971 -20.938 1.00 84.81 85 THR A N 1
ATOM 656 C CA . THR A 1 85 ? 12.574 15.491 -21.011 1.00 84.81 85 THR A CA 1
ATOM 657 C C . THR A 1 85 ? 13.665 14.438 -21.191 1.00 84.81 85 THR A C 1
ATOM 659 O O . THR A 1 85 ? 14.726 14.774 -21.710 1.00 84.81 85 THR A O 1
ATOM 662 N N . LEU A 1 86 ? 13.451 13.193 -20.754 1.00 80.69 86 LEU A N 1
ATOM 663 C CA . LEU A 1 86 ? 14.526 12.206 -20.593 1.00 80.69 86 LEU A CA 1
ATOM 664 C C . LEU A 1 86 ? 14.226 10.880 -21.296 1.00 80.69 86 LEU A C 1
ATOM 666 O O . LEU A 1 86 ? 14.909 10.519 -22.252 1.00 80.69 86 LEU A O 1
ATOM 670 N N . ILE A 1 87 ? 13.268 10.110 -20.773 1.00 84.88 87 ILE A N 1
ATOM 671 C CA . ILE A 1 87 ? 13.037 8.705 -21.141 1.00 84.88 87 ILE A CA 1
ATOM 672 C C . ILE A 1 87 ? 11.545 8.400 -20.999 1.00 84.88 87 ILE A C 1
ATOM 674 O O . ILE A 1 87 ? 10.915 8.832 -20.036 1.00 84.88 87 ILE A O 1
ATOM 678 N N . ASN A 1 88 ? 10.996 7.609 -21.923 1.00 84.44 88 ASN A N 1
ATOM 679 C CA . ASN A 1 88 ? 9.638 7.086 -21.811 1.00 84.44 88 ASN A CA 1
ATOM 680 C C . ASN A 1 88 ? 9.578 6.023 -20.696 1.00 84.44 88 ASN A C 1
ATOM 682 O O . ASN A 1 88 ? 10.025 4.891 -20.889 1.00 84.44 88 ASN A O 1
ATOM 686 N N . LEU A 1 89 ? 9.097 6.409 -19.512 1.00 86.69 89 LEU A N 1
ATOM 687 C CA . LEU A 1 89 ? 8.907 5.513 -18.371 1.00 86.69 89 LEU A CA 1
ATOM 688 C C . LEU A 1 89 ? 7.524 4.862 -18.416 1.00 86.69 89 LEU A C 1
ATOM 690 O O . LEU A 1 89 ? 6.547 5.482 -18.825 1.00 86.69 89 LEU A O 1
ATOM 694 N N . ASP A 1 90 ? 7.426 3.627 -17.928 1.00 90.25 90 ASP A N 1
ATOM 695 C CA . ASP A 1 90 ? 6.136 2.955 -17.778 1.00 90.25 90 ASP A CA 1
ATOM 696 C C . ASP A 1 90 ? 5.310 3.612 -16.652 1.00 90.25 90 ASP A C 1
ATOM 698 O O . ASP A 1 90 ? 5.811 3.865 -15.550 1.00 90.25 90 ASP A O 1
ATOM 702 N N . ILE A 1 91 ? 4.018 3.842 -16.900 1.00 90.19 91 ILE A N 1
ATOM 703 C CA . ILE A 1 91 ? 3.051 4.338 -15.910 1.00 90.19 91 ILE A CA 1
ATOM 704 C C . ILE A 1 91 ? 2.986 3.442 -14.660 1.00 90.19 91 ILE A C 1
ATOM 706 O O . ILE A 1 91 ? 2.609 3.900 -13.578 1.00 90.19 91 ILE A O 1
ATOM 710 N N . LEU A 1 92 ? 3.403 2.176 -14.769 1.00 92.00 92 LEU A N 1
ATOM 711 C CA . LEU A 1 92 ? 3.496 1.246 -13.646 1.00 92.00 92 LEU A CA 1
ATOM 712 C C . LEU A 1 92 ? 4.363 1.786 -12.496 1.00 92.00 92 LEU A C 1
ATOM 714 O O . LEU A 1 92 ? 4.052 1.528 -11.334 1.00 92.00 92 LEU A O 1
ATOM 718 N N . PHE A 1 93 ? 5.390 2.595 -12.788 1.00 90.81 93 PHE A N 1
ATOM 719 C CA . PHE A 1 93 ? 6.207 3.244 -11.756 1.00 90.81 93 PHE A CA 1
ATOM 720 C C . PHE A 1 93 ? 5.403 4.244 -10.919 1.00 90.81 93 PHE A C 1
ATOM 722 O O . PHE A 1 93 ? 5.563 4.290 -9.698 1.00 90.81 93 PHE A O 1
ATOM 729 N N . VAL A 1 94 ? 4.505 5.010 -11.548 1.00 93.88 94 VAL A N 1
ATOM 730 C CA . VAL A 1 94 ? 3.623 5.958 -10.848 1.00 93.88 94 VAL A CA 1
ATOM 731 C C . VAL A 1 94 ? 2.716 5.203 -9.888 1.00 93.88 94 VAL A C 1
ATOM 733 O O . VAL A 1 94 ? 2.651 5.540 -8.704 1.00 93.88 94 VAL A O 1
ATOM 736 N N . PHE A 1 95 ? 2.038 4.164 -10.381 1.00 94.81 95 PHE A N 1
ATOM 737 C CA . PHE A 1 95 ? 1.129 3.379 -9.552 1.00 94.81 95 PHE A CA 1
ATOM 738 C C . PHE A 1 95 ? 1.867 2.626 -8.448 1.00 94.81 95 PHE A C 1
ATOM 740 O O . PHE A 1 95 ? 1.397 2.643 -7.317 1.00 94.81 95 PHE A O 1
ATOM 747 N N . GLY A 1 96 ? 3.036 2.044 -8.724 1.00 94.38 96 GLY A N 1
ATOM 748 C CA . GLY A 1 96 ? 3.842 1.340 -7.724 1.00 94.38 96 GLY A CA 1
ATOM 749 C C . GLY A 1 96 ? 4.351 2.251 -6.603 1.00 94.38 96 GLY A C 1
ATOM 750 O O . GLY A 1 96 ? 4.226 1.911 -5.426 1.00 94.38 96 GLY A O 1
ATOM 751 N N . LEU A 1 97 ? 4.870 3.438 -6.937 1.00 95.06 97 LEU A N 1
ATOM 752 C CA . LEU A 1 97 ? 5.330 4.408 -5.935 1.00 95.06 97 LEU A CA 1
ATOM 753 C C . LEU A 1 97 ? 4.175 4.950 -5.097 1.00 95.06 97 LEU A C 1
ATOM 755 O O . LEU A 1 97 ? 4.268 5.010 -3.869 1.00 95.06 97 LEU A O 1
ATOM 759 N N . PHE A 1 98 ? 3.074 5.324 -5.748 1.00 97.62 98 PHE A N 1
ATOM 760 C CA . PHE A 1 98 ? 1.895 5.801 -5.037 1.00 97.62 98 PHE A CA 1
ATOM 761 C C . PHE A 1 98 ? 1.319 4.712 -4.126 1.00 97.62 98 PHE A C 1
ATOM 763 O O . PHE A 1 98 ? 1.025 4.972 -2.957 1.00 97.62 98 PHE A O 1
ATOM 770 N N . TYR A 1 99 ? 1.254 3.478 -4.626 1.00 96.94 99 TYR A N 1
ATOM 771 C CA . TYR A 1 99 ? 0.839 2.314 -3.860 1.00 96.94 99 TYR A CA 1
ATOM 772 C C . TYR A 1 99 ? 1.678 2.127 -2.593 1.00 96.94 99 TYR A C 1
ATOM 774 O O . TYR A 1 99 ? 1.116 1.997 -1.504 1.00 96.94 99 TYR A O 1
ATOM 782 N N . ALA A 1 100 ? 3.009 2.189 -2.702 1.00 96.38 100 ALA A N 1
ATOM 783 C CA . ALA A 1 100 ? 3.908 2.049 -1.559 1.00 96.38 100 ALA A CA 1
ATOM 784 C C . ALA A 1 100 ? 3.631 3.103 -0.470 1.00 96.38 100 ALA A C 1
ATOM 786 O O . ALA A 1 100 ? 3.582 2.774 0.718 1.00 96.38 100 ALA A O 1
ATOM 787 N N . ILE A 1 101 ? 3.375 4.358 -0.856 1.00 96.56 101 ILE A N 1
ATOM 788 C CA . ILE A 1 101 ? 3.000 5.426 0.088 1.00 96.56 101 ILE A CA 1
ATOM 789 C C . ILE A 1 101 ? 1.667 5.107 0.770 1.00 96.56 101 ILE A C 1
ATOM 791 O O . ILE A 1 101 ? 1.547 5.252 1.994 1.00 96.56 101 ILE A O 1
ATOM 795 N N . CYS A 1 102 ? 0.663 4.668 0.007 1.00 96.75 102 CYS A N 1
ATOM 796 C CA . CYS A 1 102 ? -0.636 4.282 0.552 1.00 96.75 102 CYS A CA 1
ATOM 797 C C . CYS A 1 102 ? -0.513 3.113 1.537 1.00 96.75 102 CYS A C 1
ATOM 799 O O . CYS A 1 102 ? -1.069 3.195 2.633 1.00 96.75 102 CYS A O 1
ATOM 801 N N . LEU A 1 103 ? 0.255 2.078 1.190 1.00 96.75 103 LEU A N 1
ATOM 802 C CA . LEU A 1 103 ? 0.500 0.902 2.025 1.00 96.75 103 LEU A CA 1
ATOM 803 C C . LEU A 1 103 ? 1.230 1.260 3.326 1.00 96.75 103 LEU A C 1
ATOM 805 O O . LEU A 1 103 ? 0.804 0.876 4.412 1.00 96.75 103 LEU A O 1
ATOM 809 N N . ILE A 1 104 ? 2.301 2.051 3.263 1.00 96.31 104 ILE A N 1
ATOM 810 C CA . ILE A 1 104 ? 3.009 2.488 4.478 1.00 96.31 104 ILE A CA 1
ATOM 811 C C . ILE A 1 104 ? 2.067 3.308 5.370 1.00 96.31 104 ILE A C 1
ATOM 813 O O . ILE A 1 104 ? 2.025 3.129 6.590 1.00 96.31 104 ILE A O 1
ATOM 817 N N . THR A 1 105 ? 1.259 4.182 4.770 1.00 94.50 105 THR A N 1
ATOM 818 C CA . THR A 1 105 ? 0.301 5.009 5.513 1.00 94.50 105 THR A CA 1
ATOM 819 C C . THR A 1 105 ? -0.786 4.168 6.184 1.00 94.50 105 THR A C 1
ATOM 821 O O . THR A 1 105 ? -1.156 4.455 7.330 1.00 94.50 105 THR A O 1
ATOM 824 N N . SER A 1 106 ? -1.287 3.126 5.517 1.00 94.94 106 SER A N 1
ATOM 825 C CA . SER A 1 106 ? -2.304 2.229 6.066 1.00 94.94 106 SER A CA 1
ATOM 826 C C . SER A 1 106 ? -1.742 1.374 7.205 1.00 94.94 106 SER A C 1
ATOM 828 O O . SER A 1 106 ? -2.390 1.265 8.247 1.00 94.94 106 SER A O 1
ATOM 830 N N . VAL A 1 107 ? -0.501 0.885 7.087 1.00 96.12 107 VAL A N 1
ATOM 831 C CA . VAL A 1 107 ? 0.227 0.170 8.154 1.00 96.12 107 VAL A CA 1
ATOM 832 C C . VAL A 1 107 ? 0.441 1.063 9.379 1.00 96.12 107 VAL A C 1
ATOM 834 O O . VAL A 1 107 ? 0.114 0.675 10.502 1.00 96.12 107 VAL A O 1
ATOM 837 N N . ILE A 1 108 ? 0.918 2.299 9.193 1.00 94.06 108 ILE A N 1
ATOM 838 C CA . ILE A 1 108 ? 1.087 3.256 10.301 1.00 94.06 108 ILE A CA 1
ATOM 839 C C . ILE A 1 108 ? -0.263 3.562 10.962 1.00 94.06 108 ILE A C 1
ATOM 841 O O . ILE A 1 108 ? -0.349 3.676 12.188 1.00 94.06 108 ILE A O 1
ATOM 845 N N . SER A 1 109 ? -1.325 3.697 10.167 1.00 91.69 109 SER A N 1
ATOM 846 C CA . SER A 1 109 ? -2.676 3.951 10.679 1.00 91.69 109 SER A CA 1
ATOM 847 C C . SER A 1 109 ? -3.221 2.750 11.460 1.00 91.69 109 SER A C 1
ATOM 849 O O . SER A 1 109 ? -3.824 2.942 12.514 1.00 91.69 109 SER A O 1
ATOM 851 N N . ALA A 1 110 ? -2.941 1.523 11.013 1.00 92.06 110 ALA A N 1
ATOM 852 C CA . ALA A 1 110 ? -3.272 0.285 11.717 1.00 92.06 110 ALA A CA 1
ATOM 853 C C . ALA A 1 110 ? -2.573 0.198 13.083 1.00 92.06 110 ALA A C 1
ATOM 855 O O . ALA A 1 110 ? -3.234 -0.039 14.097 1.00 92.06 110 ALA A O 1
ATOM 856 N N . LEU A 1 111 ? -1.269 0.490 13.139 1.00 91.88 111 LEU A N 1
ATOM 857 C CA . LEU A 1 111 ? -0.486 0.515 14.384 1.00 91.88 111 LEU A CA 1
ATOM 858 C C . LEU A 1 111 ? -1.027 1.538 15.397 1.00 91.88 111 LEU A C 1
ATOM 860 O O . LEU A 1 111 ? -1.087 1.276 16.602 1.00 91.88 111 LEU A O 1
ATOM 864 N N . LYS A 1 112 ? -1.452 2.707 14.903 1.00 89.56 112 LYS A N 1
ATOM 865 C CA . LYS A 1 112 ? -2.014 3.805 15.709 1.00 89.56 112 LYS A CA 1
ATOM 866 C C . LYS A 1 112 ? -3.515 3.664 15.981 1.00 89.56 112 LYS A C 1
ATOM 868 O O . LYS A 1 112 ? -4.089 4.533 16.640 1.00 89.56 112 LYS A O 1
ATOM 873 N N . SER A 1 113 ? -4.156 2.601 15.495 1.00 86.81 113 SER A N 1
ATOM 874 C CA . SER A 1 113 ? -5.596 2.413 15.649 1.00 86.81 113 SER A CA 1
ATOM 875 C C . SER A 1 113 ? -6.001 2.307 17.126 1.00 86.81 113 SER A C 1
ATOM 877 O O . SER A 1 113 ? -5.293 1.744 17.973 1.00 86.81 113 SER A O 1
ATOM 879 N N . LYS A 1 114 ? -7.169 2.879 17.438 1.00 84.00 114 LYS A N 1
ATOM 880 C CA . LYS A 1 114 ? -7.758 2.903 18.787 1.00 84.00 114 LYS A CA 1
ATOM 881 C C . LYS A 1 114 ? -8.739 1.750 19.030 1.00 84.00 114 LYS A C 1
ATOM 883 O O . LYS A 1 114 ? -9.544 1.827 19.953 1.00 84.00 114 LYS A O 1
ATOM 888 N N . TYR A 1 115 ? -8.695 0.694 18.213 1.00 82.25 115 TYR A N 1
ATOM 889 C CA . TYR A 1 115 ? -9.550 -0.472 18.426 1.00 82.25 115 TYR A CA 1
ATOM 890 C C . TYR A 1 115 ? -9.275 -1.124 19.780 1.00 82.25 115 TYR A C 1
ATOM 892 O O . TYR A 1 115 ? -8.142 -1.142 20.272 1.00 82.25 115 TYR A O 1
ATOM 900 N N . GLN A 1 116 ? -10.323 -1.701 20.361 1.00 82.19 116 GLN A N 1
ATOM 901 C CA . GLN A 1 116 ? -10.190 -2.563 21.525 1.00 82.19 116 GLN A CA 1
ATOM 902 C C . GLN A 1 116 ? -9.544 -3.898 21.124 1.00 82.19 116 GLN A C 1
ATOM 904 O O . GLN A 1 116 ? -9.553 -4.308 19.958 1.00 82.19 116 GLN A O 1
ATOM 909 N N . LYS A 1 117 ? -8.937 -4.576 22.099 1.00 82.62 117 LYS A N 1
ATOM 910 C CA . LYS A 1 117 ? -8.445 -5.944 21.908 1.00 82.62 117 LYS A CA 1
ATOM 911 C C . LYS A 1 117 ? -9.660 -6.884 21.803 1.00 82.62 117 LYS A C 1
ATOM 913 O O . LYS A 1 117 ? -10.606 -6.672 22.556 1.00 82.62 117 LYS A O 1
ATOM 918 N N . PRO A 1 118 ? -9.656 -7.893 20.911 1.00 85.69 118 PRO A N 1
ATOM 919 C CA . PRO A 1 118 ? -8.537 -8.366 20.086 1.00 85.69 118 PRO A CA 1
ATOM 920 C C . PRO A 1 118 ? -8.403 -7.685 18.708 1.00 85.69 118 PRO A C 1
ATOM 922 O O . PRO A 1 118 ? -7.362 -7.835 18.067 1.00 85.69 118 PRO A O 1
ATOM 925 N N . ASN A 1 119 ? -9.387 -6.894 18.269 1.00 86.25 119 ASN A N 1
ATOM 926 C CA . ASN A 1 119 ? -9.454 -6.324 16.911 1.00 86.25 119 ASN A CA 1
ATOM 927 C C . ASN A 1 119 ? -8.229 -5.492 16.531 1.00 86.25 119 ASN A C 1
ATOM 929 O O . ASN A 1 119 ? -7.751 -5.574 15.400 1.00 86.25 119 ASN A O 1
ATOM 933 N N . LYS A 1 120 ? -7.649 -4.765 17.493 1.00 88.69 120 LYS A N 1
ATOM 934 C CA . LYS A 1 120 ? -6.390 -4.038 17.278 1.00 88.69 120 LYS A CA 1
ATOM 935 C C . LYS A 1 120 ? -5.255 -4.938 16.782 1.00 88.69 120 LYS A C 1
ATOM 937 O O . LYS A 1 120 ? -4.522 -4.546 15.874 1.00 88.69 120 LYS A O 1
ATOM 942 N N . TYR A 1 121 ? -5.098 -6.124 17.370 1.00 91.56 121 TYR A N 1
ATOM 943 C CA . TYR A 1 121 ? -4.045 -7.060 16.974 1.00 91.56 121 TYR A CA 1
ATOM 944 C C . TYR A 1 121 ? -4.319 -7.643 15.593 1.00 91.56 121 TYR A C 1
ATOM 946 O O . TYR A 1 121 ? -3.403 -7.702 14.782 1.00 91.56 121 TYR A O 1
ATOM 954 N N . MET A 1 122 ? -5.572 -7.990 15.298 1.00 93.62 122 MET A N 1
ATOM 955 C CA . MET A 1 122 ? -5.962 -8.518 13.988 1.00 93.62 122 MET A CA 1
ATOM 956 C C . MET A 1 122 ? -5.680 -7.518 12.864 1.00 93.62 122 MET A C 1
ATOM 958 O O . MET A 1 122 ? -5.044 -7.872 11.877 1.00 93.62 122 MET A O 1
ATOM 962 N N . VAL A 1 123 ? -6.062 -6.250 13.048 1.00 93.44 123 VAL A N 1
ATOM 963 C CA . VAL A 1 123 ? -5.745 -5.174 12.095 1.00 93.44 123 VAL A CA 1
ATOM 964 C C . VAL A 1 123 ? -4.235 -4.992 11.947 1.00 93.44 123 VAL A C 1
ATOM 966 O O . VAL A 1 123 ? -3.723 -4.928 10.833 1.00 93.44 123 VAL A O 1
ATOM 969 N N . THR A 1 124 ? -3.510 -4.918 13.064 1.00 94.50 124 THR A N 1
ATOM 970 C CA . THR A 1 124 ? -2.068 -4.639 13.049 1.00 94.50 124 THR A CA 1
ATOM 971 C C . THR A 1 124 ? -1.284 -5.760 12.376 1.00 94.50 124 THR A C 1
ATOM 973 O O . THR A 1 124 ? -0.539 -5.504 11.434 1.00 94.50 124 THR A O 1
ATOM 976 N N . PHE A 1 125 ? -1.462 -7.005 12.823 1.00 96.38 125 PHE A N 1
ATOM 977 C CA . PHE A 1 125 ? -0.773 -8.150 12.233 1.00 96.38 125 PHE A CA 1
ATOM 978 C C . PHE A 1 125 ? -1.238 -8.406 10.802 1.00 96.38 125 PHE A C 1
ATOM 980 O O . PHE A 1 125 ? -0.400 -8.680 9.950 1.00 96.38 125 PHE A O 1
ATOM 987 N N . GLY A 1 126 ? -2.530 -8.228 10.509 1.00 96.75 126 GLY A N 1
ATOM 988 C CA . GLY A 1 126 ? -3.058 -8.307 9.150 1.00 96.75 126 GLY A CA 1
ATOM 989 C C . GLY A 1 126 ? -2.332 -7.356 8.199 1.00 96.75 126 GLY A C 1
ATOM 990 O O . GLY A 1 126 ? -1.789 -7.803 7.192 1.00 96.75 126 GLY A O 1
ATOM 991 N N . MET A 1 127 ? -2.225 -6.069 8.547 1.00 96.88 127 MET A N 1
ATOM 992 C CA . MET A 1 127 ? -1.528 -5.079 7.714 1.00 96.88 127 MET A CA 1
ATOM 993 C C . MET A 1 127 ? -0.011 -5.301 7.635 1.00 96.88 127 MET A C 1
ATOM 995 O O . MET A 1 127 ? 0.579 -5.080 6.582 1.00 96.88 127 MET A O 1
ATOM 999 N N . MET A 1 128 ? 0.631 -5.764 8.712 1.00 97.25 128 MET A N 1
ATOM 1000 C CA . MET A 1 128 ? 2.063 -6.094 8.686 1.00 97.25 128 MET A CA 1
ATOM 1001 C C . MET A 1 128 ? 2.359 -7.284 7.768 1.00 97.25 128 MET A C 1
ATOM 1003 O O . MET A 1 128 ? 3.312 -7.240 6.997 1.00 97.25 128 MET A O 1
ATOM 1007 N N . LEU A 1 129 ? 1.530 -8.329 7.813 1.00 97.00 129 LEU A N 1
ATOM 1008 C CA . LEU A 1 129 ? 1.647 -9.473 6.908 1.00 97.00 129 LEU A CA 1
ATOM 1009 C C . LEU A 1 129 ? 1.353 -9.072 5.459 1.00 97.00 129 LEU A C 1
ATOM 1011 O O . LEU A 1 129 ? 2.040 -9.542 4.558 1.00 97.00 129 LEU A O 1
ATOM 1015 N N . PHE A 1 130 ? 0.407 -8.154 5.238 1.00 96.38 130 PHE A N 1
ATOM 1016 C CA . PHE A 1 130 ? 0.152 -7.579 3.913 1.00 96.38 130 PHE A CA 1
ATOM 1017 C C . PHE A 1 130 ? 1.421 -6.913 3.360 1.00 96.38 130 PHE A C 1
ATOM 1019 O O . PHE A 1 130 ? 1.851 -7.206 2.250 1.00 96.38 130 PHE A O 1
ATOM 1026 N N . LEU A 1 131 ? 2.075 -6.070 4.166 1.00 97.19 131 LEU A N 1
ATOM 1027 C CA . LEU A 1 131 ? 3.329 -5.418 3.787 1.00 97.19 131 LEU A CA 1
ATOM 1028 C C . LEU A 1 131 ? 4.443 -6.431 3.489 1.00 97.19 131 LEU A C 1
ATOM 1030 O O . LEU A 1 131 ? 5.162 -6.284 2.504 1.00 97.19 131 LEU A O 1
ATOM 1034 N N . LEU A 1 132 ? 4.591 -7.466 4.321 1.00 95.88 132 LEU A N 1
ATOM 1035 C CA . LEU A 1 132 ? 5.586 -8.518 4.098 1.00 95.88 132 LEU A CA 1
ATOM 1036 C C . LEU A 1 132 ? 5.310 -9.310 2.816 1.00 95.88 132 LEU A C 1
ATOM 1038 O O . LEU A 1 132 ? 6.256 -9.661 2.112 1.00 95.88 132 LEU A O 1
ATOM 1042 N N . CYS A 1 133 ? 4.042 -9.564 2.487 1.00 95.56 133 CYS A N 1
ATOM 1043 C CA . CYS A 1 133 ? 3.654 -10.149 1.206 1.00 95.56 133 CYS A CA 1
ATOM 1044 C C . CYS A 1 133 ? 4.170 -9.287 0.046 1.00 95.56 133 CYS A C 1
ATOM 1046 O O . CYS A 1 133 ? 4.911 -9.788 -0.799 1.00 95.56 133 CYS A O 1
ATOM 1048 N N . ASP A 1 134 ? 3.879 -7.987 0.050 1.00 93.94 134 ASP A N 1
ATOM 1049 C CA . ASP A 1 134 ? 4.274 -7.096 -1.046 1.00 93.94 134 ASP A CA 1
ATOM 1050 C C . ASP A 1 134 ? 5.782 -6.888 -1.154 1.00 93.94 134 ASP A C 1
ATOM 1052 O O . ASP A 1 134 ? 6.306 -6.787 -2.262 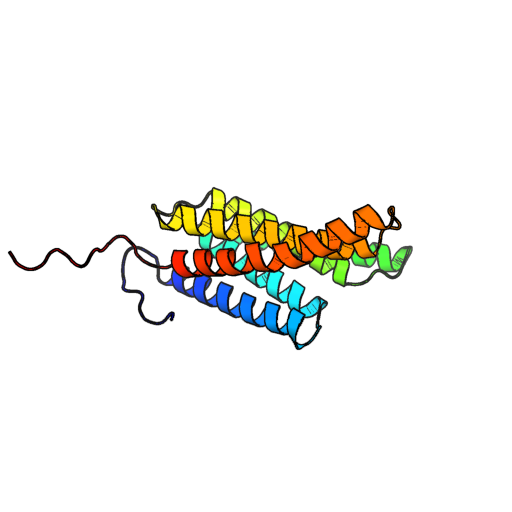1.00 93.94 134 ASP A O 1
ATOM 1056 N N . ILE A 1 135 ? 6.510 -6.892 -0.034 1.00 93.94 135 ILE A N 1
ATOM 1057 C CA . ILE A 1 135 ? 7.979 -6.901 -0.057 1.00 93.94 135 ILE A CA 1
ATOM 1058 C C . ILE A 1 135 ? 8.488 -8.146 -0.793 1.00 93.94 135 ILE A C 1
ATOM 1060 O O . ILE A 1 135 ? 9.423 -8.042 -1.582 1.00 93.94 135 ILE A O 1
ATOM 1064 N N . ASN A 1 136 ? 7.864 -9.311 -0.595 1.00 93.69 136 ASN A N 1
ATOM 1065 C CA . ASN A 1 136 ? 8.233 -10.525 -1.326 1.00 93.69 136 ASN A CA 1
ATOM 1066 C C . ASN A 1 136 ? 7.816 -10.473 -2.804 1.00 93.69 136 ASN A C 1
ATOM 1068 O O . ASN A 1 136 ? 8.576 -10.941 -3.652 1.00 93.69 136 ASN A O 1
ATOM 1072 N N . VAL A 1 137 ? 6.673 -9.861 -3.141 1.00 91.00 137 VAL A N 1
ATOM 1073 C CA . VAL A 1 137 ? 6.291 -9.584 -4.541 1.00 91.00 137 VAL A CA 1
ATOM 1074 C C . VAL A 1 137 ? 7.338 -8.695 -5.215 1.00 91.00 137 VAL A C 1
ATOM 1076 O O . VAL A 1 137 ? 7.804 -9.004 -6.313 1.00 91.00 137 VAL A O 1
ATOM 1079 N N . ALA A 1 138 ? 7.746 -7.609 -4.557 1.00 90.31 138 ALA A N 1
ATOM 1080 C CA . ALA A 1 138 ? 8.761 -6.693 -5.062 1.00 90.31 138 ALA A CA 1
ATOM 1081 C C . ALA A 1 138 ? 10.119 -7.389 -5.208 1.00 90.31 138 ALA A C 1
ATOM 1083 O O . ALA A 1 138 ? 10.738 -7.292 -6.265 1.00 90.31 138 ALA A O 1
ATOM 1084 N N . LEU A 1 139 ? 10.552 -8.144 -4.192 1.00 89.06 139 LEU A N 1
ATOM 1085 C CA . LEU A 1 139 ? 11.826 -8.859 -4.214 1.00 89.06 139 LEU A CA 1
ATOM 1086 C C . LEU A 1 139 ? 11.871 -9.881 -5.353 1.00 89.06 139 LEU A C 1
ATOM 1088 O O . LEU A 1 139 ? 12.837 -9.883 -6.105 1.00 89.06 139 LEU A O 1
ATOM 1092 N N . ARG A 1 140 ? 10.806 -10.670 -5.549 1.00 87.50 140 ARG A N 1
ATOM 1093 C CA . ARG A 1 140 ? 10.690 -11.629 -6.662 1.00 87.50 140 ARG A CA 1
ATOM 1094 C C . ARG A 1 140 ? 10.827 -10.962 -8.036 1.00 87.50 140 ARG A C 1
ATOM 1096 O O . ARG A 1 140 ? 11.431 -11.539 -8.934 1.00 87.50 140 ARG A O 1
ATOM 1103 N N . ASN A 1 141 ? 10.247 -9.776 -8.216 1.00 85.00 141 ASN A N 1
ATOM 1104 C CA . ASN A 1 141 ? 10.328 -9.053 -9.486 1.00 85.00 141 ASN A CA 1
ATOM 1105 C C . ASN A 1 141 ? 11.702 -8.395 -9.680 1.00 85.00 141 ASN A C 1
ATOM 1107 O O . ASN A 1 141 ? 12.272 -8.470 -10.765 1.00 85.00 141 ASN A O 1
ATOM 1111 N N . VAL A 1 142 ? 12.279 -7.801 -8.634 1.00 84.31 142 VAL A N 1
ATOM 1112 C CA . VAL A 1 142 ? 13.604 -7.166 -8.702 1.00 84.31 142 VAL A CA 1
ATOM 1113 C C . VAL A 1 142 ? 14.714 -8.194 -8.917 1.00 84.31 142 VAL A C 1
ATOM 1115 O O . VAL A 1 142 ? 15.619 -7.942 -9.707 1.00 84.31 142 VAL A O 1
ATOM 1118 N N . THR A 1 143 ? 14.650 -9.371 -8.293 1.00 80.25 143 THR A N 1
ATOM 1119 C CA . THR A 1 143 ? 15.659 -10.424 -8.508 1.00 80.25 143 THR A CA 1
ATOM 1120 C C . THR A 1 143 ? 15.676 -10.934 -9.943 1.00 80.25 143 THR A C 1
ATOM 1122 O O . THR A 1 143 ? 16.728 -11.345 -10.415 1.00 80.25 143 THR A O 1
ATOM 1125 N N . SER A 1 144 ? 14.553 -10.846 -10.663 1.00 70.31 144 SER A N 1
ATOM 1126 C CA . SER A 1 144 ? 14.504 -11.165 -12.095 1.00 70.31 144 SER A CA 1
ATOM 1127 C C . SER A 1 144 ? 15.180 -10.111 -12.986 1.00 70.31 144 SER A C 1
ATOM 1129 O O . SER A 1 144 ? 15.535 -10.407 -14.123 1.00 70.31 144 SER A O 1
ATOM 1131 N N . LEU A 1 145 ? 15.376 -8.892 -12.469 1.00 72.19 145 LEU A N 1
ATOM 1132 C CA . LEU A 1 145 ? 15.977 -7.759 -13.181 1.00 72.19 145 LEU A CA 1
ATOM 1133 C C . LEU A 1 145 ? 17.479 -7.598 -12.903 1.00 72.19 145 LEU A C 1
ATOM 1135 O O . LEU A 1 145 ? 18.176 -6.965 -13.692 1.00 72.19 145 LEU A O 1
ATOM 1139 N N . ILE A 1 146 ? 17.980 -8.120 -11.779 1.00 75.19 146 ILE A N 1
ATOM 1140 C CA . ILE A 1 146 ? 19.380 -7.960 -11.373 1.00 75.19 146 ILE A CA 1
ATOM 1141 C C . ILE A 1 146 ? 20.185 -9.208 -11.751 1.00 75.19 146 ILE A C 1
ATOM 1143 O O . ILE A 1 146 ? 19.901 -10.307 -11.280 1.00 75.19 146 ILE A O 1
ATOM 1147 N N . SER A 1 147 ? 21.265 -9.013 -12.509 1.00 63.75 147 SER A N 1
ATOM 1148 C CA . SER A 1 147 ? 22.278 -10.029 -12.833 1.00 63.75 147 SER A CA 1
ATOM 1149 C C . SER A 1 147 ? 23.183 -10.355 -11.628 1.00 63.75 147 SER A C 1
ATOM 1151 O O . SER A 1 147 ? 24.377 -10.062 -11.626 1.00 63.75 147 SER A O 1
ATOM 1153 N N . LEU A 1 148 ? 22.609 -10.894 -10.553 1.00 68.81 148 LEU A N 1
ATOM 1154 C CA . LEU A 1 148 ? 23.342 -11.439 -9.401 1.00 68.81 148 LEU A CA 1
ATOM 1155 C C . LEU A 1 148 ? 23.776 -12.897 -9.678 1.00 68.81 148 LEU A C 1
ATOM 1157 O O . LEU A 1 148 ? 23.246 -13.516 -10.598 1.00 68.81 148 LEU A O 1
ATOM 1161 N N . PRO A 1 149 ? 24.706 -13.474 -8.889 1.00 71.62 149 PRO A N 1
ATOM 1162 C CA . PRO A 1 149 ? 25.112 -14.872 -9.042 1.00 71.62 149 PRO A CA 1
ATOM 1163 C C . PRO A 1 149 ? 23.908 -15.829 -9.019 1.00 71.62 149 PRO A C 1
ATOM 1165 O O . PRO A 1 149 ? 23.095 -15.763 -8.091 1.00 71.62 149 PRO A O 1
ATOM 1168 N N . ASP A 1 150 ? 23.837 -16.736 -10.001 1.00 69.56 150 ASP A N 1
ATOM 1169 C CA . ASP A 1 150 ? 22.664 -17.581 -10.303 1.00 69.56 150 ASP A CA 1
ATOM 1170 C C . ASP A 1 150 ? 22.104 -18.363 -9.102 1.00 69.56 150 ASP A C 1
ATOM 1172 O O . ASP A 1 150 ? 20.902 -18.617 -9.006 1.00 69.56 150 ASP A O 1
ATOM 1176 N N . SER A 1 151 ? 22.953 -18.743 -8.144 1.00 73.19 151 SER A N 1
ATOM 1177 C CA . SER A 1 151 ? 22.525 -19.475 -6.949 1.00 73.19 151 SER A CA 1
ATOM 1178 C C . SER A 1 151 ? 21.721 -18.606 -5.976 1.00 73.19 151 SER A C 1
ATOM 1180 O O . SER A 1 151 ? 20.683 -19.039 -5.472 1.00 73.19 151 SER A O 1
ATOM 1182 N N . PHE A 1 152 ? 22.151 -17.365 -5.730 1.00 75.62 152 PHE A N 1
ATOM 1183 C CA . PHE A 1 152 ? 21.467 -16.447 -4.815 1.00 75.62 152 PHE A CA 1
ATOM 1184 C C . PHE A 1 152 ? 20.161 -15.916 -5.412 1.00 75.62 152 PHE A C 1
ATOM 1186 O O . PHE A 1 152 ? 19.162 -15.812 -4.696 1.00 75.62 152 PHE A O 1
ATOM 1193 N N . THR A 1 153 ? 20.129 -15.623 -6.714 1.00 75.81 153 THR A N 1
ATOM 1194 C CA . THR A 1 153 ? 18.905 -15.191 -7.415 1.00 75.81 153 THR A CA 1
ATOM 1195 C C . THR A 1 153 ? 17.848 -16.288 -7.418 1.00 75.81 153 THR A C 1
ATOM 1197 O O . THR A 1 153 ? 16.689 -16.020 -7.107 1.00 75.81 153 THR A O 1
ATOM 1200 N N . THR A 1 154 ? 18.244 -17.538 -7.668 1.00 78.69 154 THR A N 1
ATOM 1201 C CA . THR A 1 154 ? 17.316 -18.677 -7.689 1.00 78.69 154 THR A CA 1
ATOM 1202 C C . THR A 1 154 ? 16.703 -18.934 -6.313 1.00 78.69 154 THR A C 1
ATOM 1204 O O . THR A 1 154 ? 15.483 -19.062 -6.198 1.00 78.69 154 THR A O 1
ATOM 1207 N N . ILE A 1 155 ? 17.520 -18.951 -5.251 1.00 82.00 155 ILE A N 1
ATOM 1208 C CA . ILE A 1 155 ? 17.033 -19.172 -3.879 1.00 82.00 155 ILE A CA 1
ATOM 1209 C C . ILE A 1 155 ? 16.089 -18.044 -3.454 1.00 82.00 155 ILE A C 1
ATOM 1211 O O . ILE A 1 155 ? 14.998 -18.308 -2.951 1.00 82.00 155 ILE A O 1
ATOM 1215 N N . THR A 1 156 ? 16.481 -16.786 -3.673 1.00 80.75 156 THR A N 1
ATOM 1216 C CA . THR A 1 156 ? 15.654 -15.628 -3.295 1.00 80.75 156 THR A CA 1
ATOM 1217 C C . THR A 1 156 ? 14.342 -15.590 -4.072 1.00 80.75 156 THR A C 1
ATOM 1219 O O . THR A 1 156 ? 13.293 -15.385 -3.469 1.00 80.75 156 THR A O 1
ATOM 1222 N N . TYR A 1 157 ? 14.361 -15.881 -5.376 1.00 84.38 157 TYR A N 1
ATOM 1223 C CA . TYR A 1 157 ? 13.153 -15.976 -6.196 1.00 84.38 157 TYR A CA 1
ATOM 1224 C C . TYR A 1 157 ? 12.181 -17.050 -5.685 1.00 84.38 157 TYR A C 1
ATOM 1226 O O . TYR A 1 157 ? 10.995 -16.771 -5.495 1.00 84.38 157 TYR A O 1
ATOM 1234 N N . GLN A 1 158 ? 12.669 -18.270 -5.432 1.00 84.88 158 GLN A N 1
ATOM 1235 C CA . GLN A 1 158 ? 11.840 -19.389 -4.963 1.00 84.88 158 GLN A CA 1
ATOM 1236 C C . GLN A 1 158 ? 11.264 -19.134 -3.567 1.00 84.88 158 GLN A C 1
ATOM 1238 O O . GLN A 1 158 ? 10.073 -19.371 -3.326 1.00 84.88 158 GLN A O 1
ATOM 1243 N N . LEU A 1 159 ? 12.096 -18.613 -2.660 1.00 86.69 159 LEU A N 1
ATOM 1244 C CA . LEU A 1 159 ? 11.685 -18.275 -1.304 1.00 86.69 159 LEU A CA 1
ATOM 1245 C C . LEU A 1 159 ? 10.613 -17.182 -1.331 1.00 86.69 159 LEU A C 1
ATOM 1247 O O . LEU A 1 159 ? 9.534 -17.374 -0.774 1.00 86.69 159 LEU A O 1
ATOM 1251 N N . SER A 1 160 ? 10.861 -16.074 -2.036 1.00 87.12 160 SER A N 1
ATOM 1252 C CA . SER A 1 160 ? 9.895 -14.982 -2.157 1.00 87.12 160 SER A CA 1
ATOM 1253 C C . SER A 1 160 ? 8.595 -15.439 -2.808 1.00 87.12 160 SER A C 1
ATOM 1255 O O . SER A 1 160 ? 7.528 -15.103 -2.305 1.00 87.12 160 SER A O 1
ATOM 1257 N N . SER A 1 161 ? 8.650 -16.266 -3.857 1.00 85.62 161 SER A N 1
ATOM 1258 C CA . SER A 1 161 ? 7.443 -16.803 -4.498 1.00 85.62 161 SER A CA 1
ATOM 1259 C C . SER A 1 161 ? 6.571 -17.612 -3.535 1.00 85.62 161 SER A C 1
ATOM 1261 O O . SER A 1 161 ? 5.346 -17.519 -3.594 1.00 85.62 161 SER A O 1
ATOM 1263 N N . SER A 1 162 ? 7.187 -18.384 -2.640 1.00 87.38 162 SER A N 1
ATOM 1264 C CA . SER A 1 162 ? 6.465 -19.170 -1.633 1.00 87.38 162 SER A CA 1
ATOM 1265 C C . SER A 1 162 ? 5.924 -18.278 -0.511 1.00 87.38 162 SER A C 1
ATOM 1267 O O . SER A 1 162 ? 4.776 -18.418 -0.088 1.00 87.38 162 SER A O 1
ATOM 1269 N N . LEU A 1 163 ? 6.734 -17.316 -0.057 1.00 91.12 163 LEU A N 1
ATOM 1270 C CA . LEU A 1 163 ? 6.398 -16.421 1.049 1.00 91.12 163 LEU A CA 1
ATOM 1271 C C . LEU A 1 163 ? 5.260 -15.446 0.731 1.00 91.12 163 LEU A C 1
ATOM 1273 O O . LEU A 1 163 ? 4.550 -15.053 1.655 1.00 91.12 163 LEU A O 1
ATOM 1277 N N . ILE A 1 164 ? 5.037 -15.102 -0.545 1.00 91.94 164 ILE A N 1
ATOM 1278 C CA . ILE A 1 164 ? 3.888 -14.283 -0.973 1.00 91.94 164 ILE A CA 1
ATOM 1279 C C . ILE A 1 164 ? 2.591 -14.876 -0.418 1.00 91.94 164 ILE A C 1
ATOM 1281 O O . ILE A 1 164 ? 1.916 -14.232 0.378 1.00 91.94 164 ILE A O 1
ATOM 1285 N N . PHE A 1 165 ? 2.270 -16.131 -0.744 1.00 91.19 165 PHE A N 1
ATOM 1286 C CA . PHE A 1 165 ? 1.013 -16.745 -0.304 1.00 91.19 165 PHE A CA 1
ATOM 1287 C C . PHE A 1 165 ? 0.974 -17.023 1.202 1.00 91.19 165 PHE A C 1
ATOM 1289 O O . PHE A 1 165 ? -0.085 -16.880 1.820 1.00 91.19 165 PHE A O 1
ATOM 1296 N N . VAL A 1 166 ? 2.124 -17.368 1.796 1.00 93.88 166 VAL A N 1
ATOM 1297 C CA . VAL A 1 166 ? 2.258 -17.610 3.243 1.00 93.88 166 VAL A CA 1
ATOM 1298 C C . VAL A 1 166 ? 1.918 -16.362 4.051 1.00 93.88 166 VAL A C 1
ATOM 1300 O O . VAL A 1 166 ? 1.306 -16.483 5.106 1.00 93.88 166 VAL A O 1
ATOM 1303 N N . PHE A 1 167 ? 2.270 -15.167 3.576 1.00 95.62 167 PHE A N 1
ATOM 1304 C CA . PHE A 1 167 ? 1.900 -13.922 4.252 1.00 95.62 167 PHE A CA 1
ATOM 1305 C C . PHE A 1 167 ? 0.541 -13.384 3.803 1.00 95.62 167 PHE A C 1
ATOM 1307 O O . PHE A 1 167 ? -0.202 -12.834 4.619 1.00 95.62 167 PHE A O 1
ATOM 1314 N N . TYR A 1 168 ? 0.180 -13.589 2.537 1.00 95.06 168 TYR A N 1
ATOM 1315 C CA . TYR A 1 168 ? -1.044 -13.055 1.956 1.00 95.06 168 TYR A CA 1
ATOM 1316 C C . TYR A 1 168 ? -2.316 -13.642 2.577 1.00 95.06 168 TYR A C 1
ATOM 1318 O O . TYR A 1 168 ? -3.173 -12.900 3.058 1.00 95.06 168 TYR A O 1
ATOM 1326 N N . LEU A 1 169 ? -2.449 -14.972 2.613 1.00 93.69 169 LEU A N 1
ATOM 1327 C CA . LEU A 1 169 ? -3.684 -15.612 3.084 1.00 93.69 169 LEU A CA 1
ATOM 1328 C C . LEU A 1 169 ? -3.970 -15.323 4.568 1.00 93.69 169 LEU A C 1
ATOM 1330 O O . LEU A 1 169 ? -5.095 -14.920 4.885 1.00 93.69 169 LEU A O 1
ATOM 1334 N N . PRO A 1 170 ? -2.991 -15.444 5.490 1.00 95.75 170 PRO A N 1
ATOM 1335 C CA . PRO A 1 170 ? -3.216 -15.082 6.885 1.00 95.75 170 PRO A CA 1
ATOM 1336 C C . PRO A 1 170 ? -3.498 -13.589 7.067 1.00 95.75 170 PRO A C 1
ATOM 1338 O O . PRO A 1 170 ? -4.295 -13.231 7.934 1.00 95.75 170 PRO A O 1
ATOM 1341 N N . SER A 1 171 ? -2.901 -12.718 6.241 1.00 96.50 171 SER A N 1
ATOM 1342 C CA . SER A 1 171 ? -3.219 -11.287 6.238 1.00 96.50 171 SER A CA 1
ATOM 1343 C C . SER A 1 171 ? -4.703 -11.047 5.953 1.00 96.50 171 SER A C 1
ATOM 1345 O O . SER A 1 171 ? -5.385 -10.427 6.774 1.00 96.50 171 SER A O 1
ATOM 1347 N N . GLN A 1 172 ? -5.230 -11.597 4.851 1.00 96.19 172 GLN A N 1
ATOM 1348 C CA . GLN A 1 172 ? -6.641 -11.422 4.487 1.00 96.19 172 GLN A CA 1
ATOM 1349 C C . GLN A 1 172 ? -7.582 -11.995 5.548 1.00 96.19 172 GLN A C 1
ATOM 1351 O O . GLN A 1 172 ? -8.592 -11.373 5.881 1.00 96.19 172 GLN A O 1
ATOM 1356 N N . LEU A 1 173 ? -7.230 -13.146 6.129 1.00 95.81 173 LEU A N 1
ATOM 1357 C CA . LEU A 1 173 ? -8.007 -13.757 7.203 1.00 95.81 173 LEU A CA 1
ATOM 1358 C C . LEU A 1 173 ? -8.081 -12.846 8.437 1.00 95.81 173 LEU A C 1
ATOM 1360 O O . LEU A 1 173 ? -9.173 -12.584 8.941 1.00 95.81 173 LEU A O 1
ATOM 1364 N N . LEU A 1 174 ? -6.945 -12.330 8.911 1.00 95.25 174 LEU A N 1
ATOM 1365 C CA . LEU A 1 174 ? -6.905 -11.438 10.074 1.00 95.25 174 LEU A CA 1
ATOM 1366 C C . LEU A 1 174 ? -7.656 -10.130 9.814 1.00 95.25 174 LEU A C 1
ATOM 1368 O O . LEU A 1 174 ? -8.407 -9.671 10.676 1.00 95.25 174 LEU A O 1
ATOM 1372 N N . LEU A 1 175 ? -7.506 -9.544 8.625 1.00 93.94 175 LEU A N 1
ATOM 1373 C CA . LEU A 1 175 ? -8.235 -8.332 8.256 1.00 93.94 175 LEU A CA 1
ATOM 1374 C C . LEU A 1 175 ? -9.745 -8.584 8.205 1.00 93.94 175 LEU A C 1
ATOM 1376 O O . LEU A 1 175 ? -10.501 -7.779 8.749 1.00 93.94 175 LEU A O 1
ATOM 1380 N N . ALA A 1 176 ? -10.196 -9.716 7.663 1.00 93.69 176 ALA A N 1
ATOM 1381 C CA . ALA A 1 176 ? -11.612 -10.082 7.654 1.00 93.69 176 ALA A CA 1
ATOM 1382 C C . ALA A 1 176 ? -12.179 -10.310 9.065 1.00 93.69 176 ALA A C 1
ATOM 1384 O O . ALA A 1 176 ? -13.251 -9.796 9.389 1.00 93.69 176 ALA A O 1
ATOM 1385 N N . LEU A 1 177 ? -11.440 -11.012 9.927 1.00 91.06 177 LEU A N 1
ATOM 1386 C CA . LEU A 1 177 ? -11.833 -11.265 11.318 1.00 91.06 177 LEU A CA 1
ATOM 1387 C C . LEU A 1 177 ? -11.779 -10.009 12.195 1.00 91.06 177 LEU A C 1
ATOM 1389 O O . LEU A 1 177 ? -12.469 -9.925 13.203 1.00 91.06 177 LEU A O 1
ATOM 1393 N N . SER A 1 178 ? -11.017 -8.987 11.807 1.00 90.19 178 SER A N 1
ATOM 1394 C CA . SER A 1 178 ? -10.938 -7.742 12.580 1.00 90.19 178 SER A CA 1
ATOM 1395 C C . SER A 1 178 ? -12.256 -6.963 12.672 1.00 90.19 178 SER A C 1
ATOM 1397 O O . SER A 1 178 ? -12.356 -6.023 13.459 1.00 90.19 178 SER A O 1
ATOM 1399 N N . GLY A 1 179 ? -13.240 -7.297 11.833 1.00 84.75 179 GLY A N 1
ATOM 1400 C CA . GLY A 1 179 ? -14.576 -6.705 11.857 1.00 84.75 179 GLY A CA 1
ATOM 1401 C C . GLY A 1 179 ? -15.562 -7.409 12.783 1.00 84.75 179 GLY A C 1
ATOM 1402 O O . GLY A 1 179 ? -16.691 -6.945 12.898 1.00 84.75 179 GLY A O 1
ATOM 1403 N N . THR A 1 180 ? -15.201 -8.525 13.419 1.00 81.25 180 THR A N 1
ATOM 1404 C CA . THR A 1 180 ? -16.120 -9.214 14.331 1.00 81.25 180 THR A CA 1
ATOM 1405 C C . THR A 1 180 ? -16.070 -8.604 15.727 1.00 81.25 180 THR A C 1
ATOM 1407 O O . THR A 1 180 ? -15.030 -8.136 16.199 1.00 81.25 180 THR A O 1
ATOM 1410 N N . ASP A 1 181 ? -17.215 -8.607 16.404 1.00 71.69 181 ASP A N 1
ATOM 1411 C CA . ASP A 1 181 ? -17.279 -8.249 17.813 1.00 71.69 181 ASP A CA 1
ATOM 1412 C C . ASP A 1 181 ? -16.951 -9.484 18.657 1.00 71.69 181 ASP A C 1
ATOM 1414 O O . ASP A 1 181 ? -17.731 -10.431 18.733 1.00 71.69 181 ASP A O 1
ATOM 1418 N N . TRP A 1 182 ? -15.764 -9.494 19.259 1.00 64.75 182 TRP A N 1
ATOM 1419 C CA . TRP A 1 182 ? -15.323 -10.575 20.145 1.00 64.75 182 TRP A CA 1
ATOM 1420 C C . TRP A 1 182 ? -15.777 -10.363 21.600 1.00 64.75 182 TRP A C 1
ATOM 1422 O O . TRP A 1 182 ? -15.401 -11.136 22.478 1.00 64.75 182 TRP A O 1
ATOM 1432 N N . GLY A 1 183 ? -16.559 -9.310 21.869 1.00 57.12 183 GLY A N 1
ATOM 1433 C CA . GLY A 1 183 ? -16.991 -8.880 23.199 1.00 57.12 183 GLY A CA 1
ATOM 1434 C C . GLY A 1 183 ? -18.295 -9.494 23.714 1.00 57.12 183 GLY A C 1
ATOM 1435 O O . GLY A 1 183 ? -18.709 -9.152 24.819 1.00 57.12 183 GLY A O 1
ATOM 1436 N N . GLN A 1 184 ? -18.942 -10.405 22.983 1.00 47.38 184 GLN A N 1
ATOM 1437 C CA . GLN A 1 184 ? -20.096 -11.154 23.492 1.00 47.38 184 GLN A CA 1
ATOM 1438 C C . GLN A 1 184 ? -19.882 -12.657 23.324 1.00 47.38 184 GLN A C 1
ATOM 1440 O O . GLN A 1 184 ? -20.213 -13.251 22.302 1.00 47.38 184 GLN A O 1
ATOM 1445 N N . SER A 1 185 ? -19.365 -13.293 24.376 1.00 38.97 185 SER A N 1
ATOM 1446 C CA . SER A 1 185 ? -19.726 -14.687 24.627 1.00 38.97 185 SER A CA 1
ATOM 1447 C C . SER A 1 185 ? -21.246 -14.737 24.844 1.00 38.97 185 SER A C 1
ATOM 1449 O O . SER A 1 185 ? -21.737 -13.989 25.694 1.00 38.97 185 SER A O 1
ATOM 1451 N N . PRO A 1 186 ? -22.013 -15.593 24.147 1.00 42.47 186 PRO A N 1
ATOM 1452 C CA . PRO A 1 186 ? -23.447 -15.752 24.385 1.00 42.47 186 PRO A CA 1
ATOM 1453 C C . PRO A 1 186 ? -23.772 -16.492 25.700 1.00 42.47 186 PRO A C 1
ATOM 1455 O O . PRO A 1 186 ? -24.878 -16.991 25.869 1.00 42.47 186 PRO A O 1
ATOM 1458 N N . ILE A 1 187 ? -22.849 -16.572 26.664 1.00 44.47 187 ILE A N 1
ATOM 1459 C CA . ILE A 1 187 ? -23.058 -17.286 27.9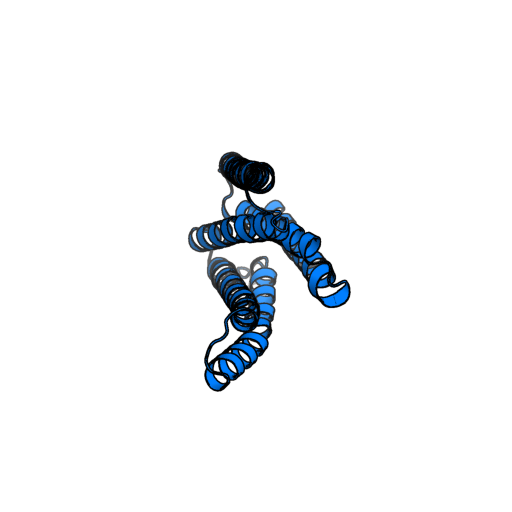31 1.00 44.47 187 ILE A CA 1
ATOM 1460 C C . ILE A 1 187 ? -23.364 -16.287 29.053 1.00 44.47 187 ILE A C 1
ATOM 1462 O O . ILE A 1 187 ? -22.567 -16.095 29.964 1.00 44.47 187 ILE A O 1
ATOM 1466 N N . LYS A 1 188 ? -24.523 -15.627 28.976 1.00 40.00 188 LYS A N 1
ATOM 1467 C CA . LYS A 1 188 ? -25.245 -15.084 30.143 1.00 40.00 188 LYS A CA 1
ATOM 1468 C C . LYS A 1 188 ? -26.744 -15.047 29.843 1.00 40.00 188 LYS A C 1
ATOM 1470 O O . LYS A 1 188 ? -27.357 -13.990 29.748 1.00 40.00 188 LYS A O 1
ATOM 1475 N N . SER A 1 189 ? -27.348 -16.220 29.710 1.00 43.12 189 SER A N 1
ATOM 1476 C CA . SER A 1 189 ? -28.775 -16.382 29.976 1.00 43.12 189 SER A CA 1
ATOM 1477 C C . SER A 1 189 ? -29.020 -17.781 30.517 1.00 43.12 189 SER A C 1
ATOM 1479 O O . SER A 1 189 ? -28.721 -18.747 29.823 1.00 43.12 189 SER A O 1
ATOM 1481 N N . GLN A 1 190 ? -29.613 -17.826 31.713 1.00 38.47 190 GLN A N 1
ATOM 1482 C CA . GLN A 1 190 ? -30.102 -18.997 32.450 1.00 38.47 190 GLN A CA 1
ATOM 1483 C C . GLN A 1 190 ? -29.041 -19.739 33.273 1.00 38.47 190 GLN A C 1
ATOM 1485 O O . GLN A 1 190 ? -28.483 -20.723 32.811 1.00 38.47 190 GLN A O 1
ATOM 1490 N N . PHE A 1 191 ? -28.757 -19.235 34.478 1.00 41.66 191 PHE A N 1
ATOM 1491 C CA . PHE A 1 191 ? -29.098 -19.874 35.760 1.00 41.66 191 PHE A CA 1
ATOM 1492 C C . PHE A 1 191 ? -29.141 -18.798 36.849 1.00 41.66 191 PHE A C 1
ATOM 1494 O O . PHE A 1 191 ? -28.286 -17.883 36.794 1.00 41.66 191 PHE A O 1
#

Radius of gyration: 19.21 Å; chains: 1; bounding box: 55×36×58 Å

Foldseek 3Di:
DLPDADDDDQDPLLSVLLVQLLVLLVVLCCCCPVVVVQLVSLQSLLVSLLSLLCSFPPPCNVVVVVVLVVLLVVLVVVLVVCCVPPNNDDCSVSSVVSSVVSLVSSLVSLCVGPDDPPLSVLSNLLSVLVVVLVVLVVQLVVLVVDPDDPVVSVVSNVVSVVSNCVSNPSSSVSSSCSSHDPPDDVPPDDD

Sequence (191 aa):
MSLLIGKANLGLQDLNLLKLGLFLTCLADLCLILFNCLPHGIALFCLVQITYSLRYKGTHTILMLKGFALAFTCIFSIYLIICFTLINLDILFVFGLFYAICLITSVISALKSKYQKPNKYMVTFGMMLFLLCDINVALRNVTSLISLPDSFTTITYQLSSSLIFVFYLPSQLLLALSGTDWGQSPIKSQF

pLDDT: mean 85.19, std 15.62, range [35.34, 97.62]